Protein AF-0000000080389990 (afdb_homodimer)

Secondary structure (DSSP, 8-state):
-------TTGGGTEEEEE---SSHHHHHHHHHHHHHHHTTS-EE--HHHHHTT-HHHHHHHHT-SEEEEEESSTT-HHHHHHHHTT---SEEEEHHHHTTPPP-S--PPPHHHHHHHHHHHHHH-/-------TTGGGTEEEEE---SSHHHHHHHHHHHHHHHTTS-EE--HHHHHTT-HHHHHHHHT-SEEEEEESSTT-HHHHHHHHTT---SEEEEHHHHTTPPP-S--PPPHHHHHHHHHHHHHH-

Structure (mmCIF, N/CA/C/O backbone):
data_AF-0000000080389990-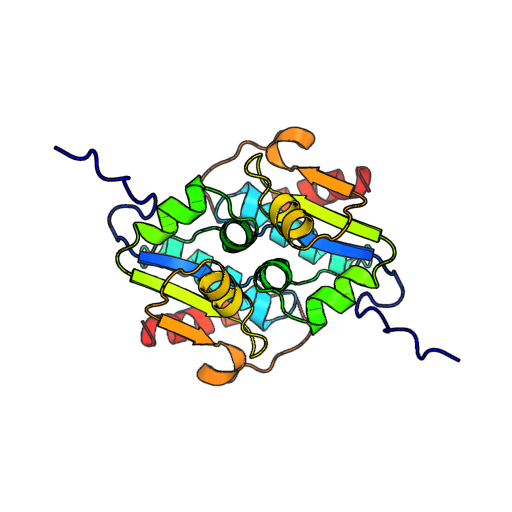model_v1
#
loop_
_entity.id
_entity.type
_entity.pdbx_description
1 polymer 'Zinc-binding protein'
#
loop_
_atom_site.group_PDB
_atom_site.id
_atom_site.type_symbol
_atom_site.label_atom_id
_atom_site.label_alt_id
_atom_site.label_comp_id
_atom_site.label_asym_id
_atom_site.label_entity_id
_atom_site.label_seq_id
_atom_site.pdbx_PDB_ins_code
_atom_site.Cartn_x
_atom_site.Cartn_y
_atom_site.Cartn_z
_atom_site.occupancy
_atom_site.B_iso_or_equiv
_atom_site.auth_seq_id
_atom_site.auth_comp_id
_atom_site.auth_asym_id
_atom_site.auth_atom_id
_atom_site.pdbx_PDB_model_num
ATOM 1 N N . MET A 1 1 ? 5.094 13.297 34.406 1 24.31 1 MET A N 1
ATOM 2 C CA . MET A 1 1 ? 5.266 13.961 33.125 1 24.31 1 MET A CA 1
ATOM 3 C C . MET A 1 1 ? 5.191 12.953 31.984 1 24.31 1 MET A C 1
ATOM 5 O O . MET A 1 1 ? 6.012 12.039 31.906 1 24.31 1 MET A O 1
ATOM 9 N N . SER A 1 2 ? 4.02 12.375 31.5 1 28.05 2 SER A N 1
ATOM 10 C CA . SER A 1 2 ? 3.68 11.203 30.688 1 28.05 2 SER A CA 1
ATOM 11 C C . SER A 1 2 ? 4.445 11.203 29.375 1 28.05 2 SER A C 1
ATOM 13 O O . SER A 1 2 ? 4.488 12.219 28.672 1 28.05 2 SER A O 1
ATOM 15 N N . GLU A 1 3 ? 5.617 10.648 29.203 1 32.81 3 GLU A N 1
ATOM 16 C CA . GLU A 1 3 ? 6.531 10.664 28.062 1 32.81 3 GLU A CA 1
ATOM 17 C C . GLU A 1 3 ? 5.781 10.469 26.75 1 32.81 3 GLU A C 1
ATOM 19 O O . GLU A 1 3 ? 5.09 9.461 26.562 1 32.81 3 GLU A O 1
ATOM 24 N N . GLY A 1 4 ? 5.23 11.445 26.109 1 34.84 4 GLY A N 1
ATOM 25 C CA . GLY A 1 4 ? 4.336 11.617 24.984 1 34.84 4 GLY A CA 1
ATOM 26 C C . GLY A 1 4 ? 4.742 10.805 23.766 1 34.84 4 GLY A C 1
ATOM 27 O O . GLY A 1 4 ? 5.934 10.656 23.484 1 34.84 4 GLY A O 1
ATOM 28 N N . VAL A 1 5 ? 4.098 9.781 23.438 1 40.75 5 VAL A N 1
ATOM 29 C CA . VAL A 1 5 ? 4.277 8.883 22.297 1 40.75 5 VAL A CA 1
ATOM 30 C C . VAL A 1 5 ? 4.652 9.695 21.062 1 40.75 5 VAL A C 1
ATOM 32 O O . VAL A 1 5 ? 3.887 10.555 20.609 1 40.75 5 VAL A O 1
ATOM 35 N N . LYS A 1 6 ? 5.961 10.125 20.844 1 45.25 6 LYS A N 1
ATOM 36 C CA . LYS A 1 6 ? 6.523 10.906 19.75 1 45.25 6 LYS A CA 1
ATOM 37 C C . LYS A 1 6 ? 6.098 10.344 18.391 1 45.25 6 LYS A C 1
ATOM 39 O O . LYS A 1 6 ? 6.27 9.148 18.141 1 45.25 6 LYS A O 1
ATOM 44 N N . CYS A 1 7 ? 4.961 10.852 17.766 1 49.5 7 CYS A N 1
ATOM 45 C CA . CYS A 1 7 ? 4.484 10.5 16.438 1 49.5 7 CYS A CA 1
ATOM 46 C C . CYS A 1 7 ? 5.621 10.539 15.422 1 49.5 7 CYS A C 1
ATOM 48 O O . CYS A 1 7 ? 6.523 11.367 15.523 1 49.5 7 CYS A O 1
ATOM 50 N N . SER A 1 8 ? 5.945 9.406 14.812 1 46.72 8 SER A N 1
ATOM 51 C CA . SER A 1 8 ? 6.957 9.359 13.766 1 46.72 8 SER A CA 1
ATOM 52 C C . SER A 1 8 ? 6.676 10.375 12.664 1 46.72 8 SER A C 1
ATOM 54 O O . SER A 1 8 ? 7.328 10.375 11.625 1 46.72 8 SER A O 1
ATOM 56 N N . CYS A 1 9 ? 5.5 11.172 12.789 1 51.91 9 CYS A N 1
ATOM 57 C CA . CYS A 1 9 ? 5.145 12.031 11.656 1 51.91 9 CYS A CA 1
ATOM 58 C C . CYS A 1 9 ? 6.023 13.273 11.617 1 51.91 9 CYS A C 1
ATOM 60 O O . CYS A 1 9 ? 5.895 14.102 10.719 1 51.91 9 CYS A O 1
ATOM 62 N N . GLY A 1 10 ? 7.102 13.219 12.242 1 52.06 10 GLY A N 1
ATOM 63 C CA . GLY A 1 10 ? 8 14.367 12.203 1 52.06 10 GLY A CA 1
ATOM 64 C C . GLY A 1 10 ? 7.336 15.656 12.648 1 52.06 10 GLY A C 1
ATOM 65 O O . GLY A 1 10 ? 6.285 15.633 13.289 1 52.06 10 GLY A O 1
ATOM 66 N N . SER A 1 11 ? 7.922 16.812 12.367 1 52 11 SER A N 1
ATOM 67 C CA . SER A 1 11 ? 7.551 18.141 12.844 1 52 11 SER A CA 1
ATOM 68 C C . SER A 1 11 ? 6.215 18.578 12.25 1 52 11 SER A C 1
ATOM 70 O O . SER A 1 11 ? 5.527 19.422 12.828 1 52 11 SER A O 1
ATOM 72 N N . ASP A 1 12 ? 5.793 18.047 11.039 1 60.59 12 ASP A N 1
ATOM 73 C CA . ASP A 1 12 ? 4.59 18.547 10.383 1 60.59 12 ASP A CA 1
ATOM 74 C C . ASP A 1 12 ? 3.334 17.906 10.969 1 60.59 12 ASP A C 1
ATOM 76 O O . ASP A 1 12 ? 2.238 18.453 10.859 1 60.59 12 ASP A O 1
ATOM 80 N N . HIS A 1 13 ? 3.467 16.922 11.688 1 84.75 13 HIS A N 1
ATOM 81 C CA . HIS A 1 13 ? 2.479 16.156 12.438 1 84.75 13 HIS A CA 1
ATOM 82 C C . HIS A 1 13 ? 1.329 15.719 11.539 1 84.75 13 HIS A C 1
ATOM 84 O O . HIS A 1 13 ? 0.166 15.766 11.945 1 84.75 13 HIS A O 1
ATOM 90 N N . VAL A 1 14 ? 1.565 15.703 10.141 1 96.12 14 VAL A N 1
ATOM 91 C CA . VAL A 1 14 ? 0.562 15.258 9.18 1 96.12 14 VAL A CA 1
ATOM 92 C C . VAL A 1 14 ? 0.957 13.898 8.617 1 96.12 14 VAL A C 1
ATOM 94 O O . VAL A 1 14 ? 2.064 13.727 8.109 1 96.12 14 VAL A O 1
ATOM 97 N N . GLY A 1 15 ? 0.125 12.898 8.82 1 97.44 15 GLY A N 1
ATOM 98 C CA . GLY A 1 15 ? 0.316 11.594 8.219 1 97.44 15 GLY A CA 1
ATOM 99 C C . GLY A 1 15 ? -0.426 11.43 6.902 1 97.44 15 GLY A C 1
ATOM 100 O O . GLY A 1 15 ? -1.562 11.883 6.762 1 97.44 15 GLY A O 1
ATOM 101 N N . ILE A 1 16 ? 0.237 10.898 5.852 1 98.56 16 ILE A N 1
ATOM 102 C CA . ILE A 1 16 ? -0.35 10.648 4.539 1 98.56 16 ILE A CA 1
ATOM 103 C C . ILE A 1 16 ? -0.401 9.141 4.281 1 98.56 16 ILE A C 1
ATOM 105 O O . ILE A 1 16 ? 0.622 8.453 4.359 1 98.56 16 ILE A O 1
ATOM 109 N N . PHE A 1 17 ? -1.562 8.617 3.963 1 98.88 17 PHE A N 1
ATOM 110 C CA . PHE A 1 17 ? -1.785 7.184 3.791 1 98.88 17 PHE A CA 1
ATOM 111 C C . PHE A 1 17 ? -2.434 6.895 2.441 1 98.88 17 PHE A C 1
ATOM 113 O O . PHE A 1 17 ? -3.648 7.031 2.289 1 98.88 17 PHE A O 1
ATOM 120 N N . PRO A 1 18 ? -1.676 6.438 1.417 1 98.94 18 PRO A N 1
ATOM 121 C CA . PRO A 1 18 ? -2.23 6.07 0.112 1 98.94 18 PRO A CA 1
ATOM 122 C C . PRO A 1 18 ? -2.701 4.621 0.058 1 98.94 18 PRO A C 1
ATOM 124 O O . PRO A 1 18 ? -2.225 3.783 0.831 1 98.94 18 PRO A O 1
ATOM 127 N N . CYS A 1 19 ? -3.617 4.332 -0.852 1 98.88 19 CYS A N 1
ATOM 128 C CA . CYS A 1 19 ? -4.02 2.939 -1.013 1 98.88 19 CYS A CA 1
ATOM 129 C C . CYS A 1 19 ? -2.98 2.158 -1.807 1 98.88 19 CYS A C 1
ATOM 131 O O . CYS A 1 19 ? -2.791 0.962 -1.582 1 98.88 19 CYS A O 1
ATOM 133 N N . ALA A 1 20 ? -2.303 2.811 -2.73 1 98.81 20 ALA A N 1
ATOM 134 C CA . ALA A 1 20 ? -1.284 2.184 -3.568 1 98.81 20 ALA A CA 1
ATOM 135 C C . ALA A 1 20 ? -1.819 0.913 -4.223 1 98.81 20 ALA A C 1
ATOM 137 O O . ALA A 1 20 ? -1.156 -0.127 -4.211 1 98.81 20 ALA A O 1
ATOM 138 N N . GLY A 1 21 ? -3.047 0.983 -4.781 1 98.31 21 GLY A N 1
ATOM 139 C CA . GLY A 1 21 ? -3.756 -0.181 -5.289 1 98.31 21 GLY A CA 1
ATOM 140 C C . GLY A 1 21 ? -3.316 -0.585 -6.684 1 98.31 21 GLY A C 1
ATOM 141 O O . GLY A 1 21 ? -2.344 -0.048 -7.215 1 98.31 21 GLY A O 1
ATOM 142 N N . ALA A 1 22 ? -4 -1.518 -7.309 1 97.75 22 ALA A N 1
ATOM 143 C CA . ALA A 1 22 ? -3.564 -2.242 -8.5 1 97.75 22 ALA A CA 1
ATOM 144 C C . ALA A 1 22 ? -4.242 -1.698 -9.75 1 97.75 22 ALA A C 1
ATOM 146 O O . ALA A 1 22 ? -4.703 -2.467 -10.602 1 97.75 22 ALA A O 1
ATOM 147 N N . SER A 1 23 ? -4.43 -0.463 -9.828 1 98 23 SER A N 1
ATOM 148 C CA . SER A 1 23 ? -4.938 0.281 -10.977 1 98 23 SER A CA 1
ATOM 149 C C . SER A 1 23 ? -4.141 1.559 -11.203 1 98 23 SER A C 1
ATOM 151 O O . SER A 1 23 ? -3.275 1.91 -10.398 1 98 23 SER A O 1
ATOM 153 N N . ASN A 1 24 ? -4.465 2.262 -12.391 1 98.31 24 ASN A N 1
ATOM 154 C CA . ASN A 1 24 ? -3.797 3.537 -12.633 1 98.31 24 ASN A CA 1
ATOM 155 C C . ASN A 1 24 ? -3.992 4.504 -11.469 1 98.31 24 ASN A C 1
ATOM 157 O O . ASN A 1 24 ? -3.033 5.121 -11 1 98.31 24 ASN A O 1
ATOM 161 N N . VAL A 1 25 ? -5.215 4.574 -10.938 1 98.69 25 VAL A N 1
ATOM 162 C CA . VAL A 1 25 ? -5.5 5.539 -9.883 1 98.69 25 VAL A CA 1
ATOM 163 C C . VAL A 1 25 ? -4.938 5.031 -8.555 1 98.69 25 VAL A C 1
ATOM 165 O O . VAL A 1 25 ? -4.566 5.824 -7.684 1 98.69 25 VAL A O 1
ATOM 168 N N . GLY A 1 26 ? -4.863 3.672 -8.352 1 98.75 26 GLY A N 1
ATOM 169 C CA . GLY A 1 26 ? -4.16 3.137 -7.199 1 98.75 26 GLY A CA 1
ATOM 170 C C . GLY A 1 26 ? -2.688 3.5 -7.176 1 98.75 26 GLY A C 1
ATOM 171 O O . GLY A 1 26 ? -2.176 3.963 -6.152 1 98.75 26 GLY A O 1
ATOM 172 N N . GLN A 1 27 ? -2.033 3.334 -8.305 1 98.81 27 GLN A N 1
ATOM 173 C CA . GLN A 1 27 ? -0.615 3.664 -8.398 1 98.81 27 GLN A CA 1
ATOM 174 C C . GLN A 1 27 ? -0.395 5.172 -8.32 1 98.81 27 GLN A C 1
ATOM 176 O O . GLN A 1 27 ? 0.607 5.633 -7.773 1 98.81 27 GLN A O 1
ATOM 181 N N . LEU A 1 28 ? -1.327 5.969 -8.883 1 98.75 28 LEU A N 1
ATOM 182 C CA . LEU A 1 28 ? -1.256 7.418 -8.758 1 98.75 28 LEU A CA 1
ATOM 183 C C . LEU A 1 28 ? -1.324 7.844 -7.297 1 98.75 28 LEU A C 1
ATOM 185 O O . LEU A 1 28 ? -0.639 8.781 -6.883 1 98.75 28 LEU A O 1
ATOM 189 N N . SER A 1 29 ? -2.154 7.176 -6.488 1 98.88 29 SER A N 1
ATOM 190 C CA . SER A 1 29 ? -2.242 7.512 -5.074 1 98.88 29 SER A CA 1
ATOM 191 C C . SER A 1 29 ? -0.89 7.363 -4.383 1 98.88 29 SER A C 1
ATOM 193 O O . SER A 1 29 ? -0.503 8.211 -3.572 1 98.88 29 SER A O 1
ATOM 195 N N . ASN A 1 30 ? -0.184 6.293 -4.695 1 98.88 30 ASN A N 1
ATOM 196 C CA . ASN A 1 30 ? 1.15 6.078 -4.145 1 98.88 30 ASN A CA 1
ATOM 197 C C . ASN A 1 30 ? 2.121 7.176 -4.582 1 98.88 30 ASN A C 1
ATOM 199 O O . ASN A 1 30 ? 2.828 7.75 -3.752 1 98.88 30 ASN A O 1
ATOM 203 N N . ALA A 1 31 ? 2.154 7.453 -5.887 1 98.75 31 ALA A N 1
ATOM 204 C CA . ALA A 1 31 ? 3.088 8.43 -6.441 1 98.75 31 ALA A CA 1
ATOM 205 C C . ALA A 1 31 ? 2.848 9.812 -5.848 1 98.75 31 ALA A C 1
ATOM 207 O O . ALA A 1 31 ? 3.799 10.523 -5.508 1 98.75 31 ALA A O 1
ATOM 208 N N . VAL A 1 32 ? 1.596 10.188 -5.73 1 98.69 32 VAL A N 1
ATOM 209 C CA . VAL A 1 32 ? 1.246 11.5 -5.195 1 98.69 32 VAL A CA 1
ATOM 210 C C . VAL A 1 32 ? 1.636 11.57 -3.721 1 98.69 32 VAL A C 1
ATOM 212 O O . VAL A 1 32 ? 2.143 12.602 -3.26 1 98.69 32 VAL A O 1
ATOM 215 N N . ALA A 1 33 ? 1.394 10.5 -2.928 1 98.62 33 ALA A N 1
ATOM 216 C CA . ALA A 1 33 ? 1.788 10.469 -1.521 1 98.62 33 ALA A CA 1
ATOM 217 C C . ALA A 1 33 ? 3.297 10.641 -1.372 1 98.62 33 ALA A C 1
ATOM 219 O O . ALA A 1 33 ? 3.762 11.367 -0.49 1 98.62 33 ALA A O 1
ATOM 220 N N . VAL A 1 34 ? 4.074 9.969 -2.211 1 98.5 34 VAL A N 1
ATOM 221 C CA . VAL A 1 34 ? 5.527 10.094 -2.209 1 98.5 34 VAL A CA 1
ATOM 222 C C . VAL A 1 34 ? 5.926 11.547 -2.443 1 98.5 34 VAL A C 1
ATOM 224 O O . VAL A 1 34 ? 6.766 12.094 -1.726 1 98.5 34 VAL A O 1
ATOM 227 N N . GLU A 1 35 ? 5.312 12.164 -3.459 1 98.19 35 GLU A N 1
ATOM 228 C CA . GLU A 1 35 ? 5.664 13.539 -3.793 1 98.19 35 GLU A CA 1
ATOM 229 C C . GLU A 1 35 ? 5.266 14.5 -2.674 1 98.19 35 GLU A C 1
ATOM 231 O O . GLU A 1 35 ? 6.004 15.438 -2.355 1 98.19 35 GLU A O 1
ATOM 236 N N . LEU A 1 36 ? 4.074 14.305 -2.102 1 97.69 36 LEU A N 1
ATOM 237 C CA . LEU A 1 36 ? 3.654 15.141 -0.979 1 97.69 36 LEU A CA 1
ATOM 238 C C . LEU A 1 36 ? 4.633 15.016 0.183 1 97.69 36 LEU A C 1
ATOM 240 O O . LEU A 1 36 ? 4.957 16.016 0.835 1 97.69 36 LEU A O 1
ATOM 244 N N . HIS A 1 37 ? 5.082 13.797 0.418 1 97.25 37 HIS A N 1
ATOM 245 C CA . HIS A 1 37 ? 6.09 13.555 1.442 1 97.25 37 HIS A CA 1
ATOM 246 C C . HIS A 1 37 ? 7.371 14.328 1.149 1 97.25 37 HIS A C 1
ATOM 248 O O . HIS A 1 37 ? 7.902 15.008 2.029 1 97.25 37 HIS A O 1
ATOM 254 N N . LYS A 1 38 ? 7.84 14.25 -0.034 1 96.31 38 LYS A N 1
ATOM 255 C CA . LYS A 1 38 ? 9.094 14.891 -0.437 1 96.31 38 LYS A CA 1
ATOM 256 C C . LYS A 1 38 ? 8.984 16.406 -0.333 1 96.31 38 LYS A C 1
ATOM 258 O O . LYS A 1 38 ? 9.977 17.078 -0.042 1 96.31 38 LYS A O 1
ATOM 263 N N . GLN A 1 39 ? 7.805 16.938 -0.538 1 95.06 39 GLN A N 1
ATOM 264 C CA . GLN A 1 39 ? 7.586 18.375 -0.51 1 95.06 39 GLN A CA 1
ATOM 265 C C . GLN A 1 39 ? 7.387 18.875 0.919 1 95.06 39 GLN A C 1
ATOM 267 O O . GLN A 1 39 ? 7.289 20.078 1.153 1 95.06 39 GLN A O 1
ATOM 272 N N . GLY A 1 40 ? 7.285 17.938 1.855 1 94.19 40 GLY A N 1
ATOM 273 C CA . GLY A 1 40 ? 7.148 18.328 3.252 1 94.19 40 GLY A CA 1
ATOM 274 C C . GLY A 1 40 ? 5.715 18.609 3.652 1 94.19 40 GLY A C 1
ATOM 275 O O . GLY A 1 40 ? 5.469 19.188 4.715 1 94.19 40 GLY A O 1
ATOM 276 N N . THR A 1 41 ? 4.785 18.281 2.793 1 94.81 41 THR A N 1
ATOM 277 C CA . THR A 1 41 ? 3.375 18.484 3.098 1 94.81 41 THR A CA 1
ATOM 278 C C . THR A 1 41 ? 2.934 17.609 4.258 1 94.81 41 THR A C 1
ATOM 280 O O . THR A 1 41 ? 2.066 17.984 5.047 1 94.81 41 THR A O 1
ATOM 283 N N . GLY A 1 42 ? 3.461 16.547 4.418 1 95.81 42 GLY A N 1
ATOM 284 C CA . GLY A 1 42 ? 3.23 15.523 5.43 1 95.81 42 GLY A CA 1
ATOM 285 C C . GLY A 1 42 ? 4.172 14.344 5.309 1 95.81 42 GLY A C 1
ATOM 286 O O . GLY A 1 42 ? 5.02 14.305 4.414 1 95.81 42 GLY A O 1
ATOM 287 N N . THR A 1 43 ? 4.023 13.492 6.254 1 96.25 43 THR A N 1
ATOM 288 C CA . THR A 1 43 ? 4.844 12.289 6.246 1 96.25 43 THR A CA 1
ATOM 289 C C . THR A 1 43 ? 4.051 11.094 5.727 1 96.25 43 THR A C 1
ATOM 291 O O . THR A 1 43 ? 3.014 10.734 6.289 1 96.25 43 THR A O 1
ATOM 294 N N . MET A 1 44 ? 4.562 10.539 4.625 1 97.5 44 MET A N 1
ATOM 295 C CA . MET A 1 44 ? 3.943 9.305 4.148 1 97.5 44 MET A CA 1
ATOM 296 C C . MET A 1 44 ? 4.188 8.164 5.125 1 97.5 44 MET A C 1
ATOM 298 O O . MET A 1 44 ? 5.281 8.031 5.676 1 97.5 44 MET A O 1
ATOM 302 N N . MET A 1 45 ? 3.176 7.34 5.34 1 97.25 45 MET A N 1
ATOM 303 C CA . MET A 1 45 ? 3.271 6.172 6.211 1 97.25 45 MET A CA 1
ATOM 304 C C . MET A 1 45 ? 2.67 4.941 5.535 1 97.25 45 MET A C 1
ATOM 306 O O . MET A 1 45 ? 1.913 5.066 4.57 1 97.25 45 MET A O 1
ATOM 310 N N . CYS A 1 46 ? 3.092 3.803 5.988 1 98.19 46 CYS A N 1
ATOM 311 C CA . CYS A 1 46 ? 2.668 2.543 5.383 1 98.19 46 CYS A CA 1
ATOM 312 C C . CYS A 1 46 ? 1.229 2.215 5.762 1 98.19 46 CYS A C 1
ATOM 314 O O . CYS A 1 46 ? 0.96 1.769 6.879 1 98.19 46 CYS A O 1
ATOM 316 N N . THR A 1 47 ? 0.303 2.338 4.797 1 98.88 47 THR A N 1
ATOM 317 C CA . THR A 1 47 ? -1.104 2.035 5.039 1 98.88 47 THR A CA 1
ATOM 318 C C . THR A 1 47 ? -1.295 0.551 5.336 1 98.88 47 THR A C 1
ATOM 320 O O . THR A 1 47 ? -2.152 0.18 6.141 1 98.88 47 THR A O 1
ATOM 323 N N . VAL A 1 48 ? -0.546 -0.267 4.617 1 98.94 48 VAL A N 1
ATOM 324 C CA . VAL A 1 48 ? -0.642 -1.713 4.789 1 98.94 48 VAL A CA 1
ATOM 325 C C . VAL A 1 48 ? -0.314 -2.088 6.23 1 98.94 48 VAL A C 1
ATOM 327 O O . VAL A 1 48 ? -0.921 -3 6.797 1 98.94 48 VAL A O 1
ATOM 330 N N . GLY A 1 49 ? 0.639 -1.353 6.844 1 98.81 49 GLY A N 1
ATOM 331 C CA . GLY A 1 49 ? 0.979 -1.613 8.234 1 98.81 49 GLY A CA 1
ATOM 332 C C . GLY A 1 49 ? -0.173 -1.359 9.188 1 98.81 49 GLY A C 1
ATOM 333 O O . GLY A 1 49 ? -0.277 -2.008 10.234 1 98.81 49 GLY A O 1
ATOM 334 N N . ILE A 1 50 ? -1.014 -0.406 8.867 1 98.81 50 ILE A N 1
ATOM 335 C CA . ILE A 1 50 ? -2.213 -0.151 9.656 1 98.81 50 ILE A CA 1
ATOM 336 C C . ILE A 1 50 ? -3.139 -1.363 9.594 1 98.81 50 ILE A C 1
ATOM 338 O O . ILE A 1 50 ? -3.635 -1.827 10.625 1 98.81 50 ILE A O 1
ATOM 342 N N . GLY A 1 51 ? -3.365 -1.912 8.383 1 98.75 51 GLY A N 1
ATOM 343 C CA . GLY A 1 51 ? -4.199 -3.092 8.203 1 98.75 51 GLY A CA 1
ATOM 344 C C . GLY A 1 51 ? -3.666 -4.309 8.938 1 98.75 51 GLY A C 1
ATOM 345 O O . GLY A 1 51 ? -4.441 -5.137 9.422 1 98.75 51 GLY A O 1
ATOM 346 N N . GLY A 1 52 ? -2.371 -4.398 8.938 1 98.75 52 GLY A N 1
ATOM 347 C CA . GLY A 1 52 ? -1.721 -5.504 9.625 1 98.75 52 GLY A CA 1
ATOM 348 C C . GLY A 1 52 ? -1.616 -5.297 11.125 1 98.75 52 GLY A C 1
ATOM 349 O O . GLY A 1 52 ? -1.062 -6.137 11.836 1 98.75 52 GLY A O 1
ATOM 350 N N . LY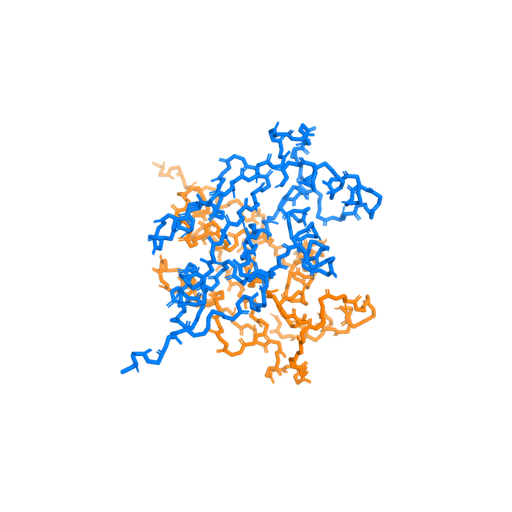S A 1 53 ? -2.09 -4.176 11.594 1 98.5 53 LYS A N 1
ATOM 351 C CA . LYS A 1 53 ? -2.125 -3.812 13.008 1 98.5 53 LYS A CA 1
ATOM 352 C C . LYS A 1 53 ? -0.723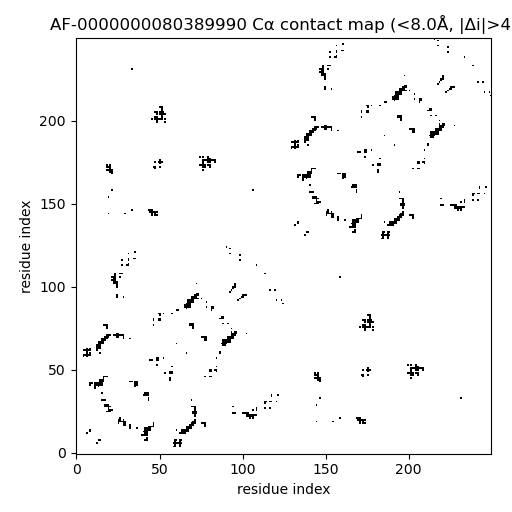 -3.795 13.609 1 98.5 53 LYS A C 1
ATOM 354 O O . LYS A 1 53 ? -0.515 -4.266 14.734 1 98.5 53 LYS A O 1
ATOM 359 N N . LYS A 1 54 ? 0.208 -3.309 12.844 1 98.44 54 LYS A N 1
ATOM 360 C CA . LYS A 1 54 ? 1.553 -3.115 13.375 1 98.44 54 LYS A CA 1
ATOM 361 C C . LYS A 1 54 ? 1.574 -2.014 14.43 1 98.44 54 LYS A C 1
ATOM 363 O O . LYS A 1 54 ? 1.345 -0.844 14.117 1 98.44 54 LYS A O 1
ATOM 368 N N . THR A 1 55 ? 1.946 -2.379 15.633 1 97.06 55 THR A N 1
ATOM 369 C CA . THR A 1 55 ? 1.778 -1.519 16.797 1 97.06 55 THR A CA 1
ATOM 370 C C . THR A 1 55 ? 2.523 -0.2 16.609 1 97.06 55 THR A C 1
ATOM 372 O O . THR A 1 55 ? 2.004 0.866 16.938 1 97.06 55 THR A O 1
ATOM 375 N N . GLY A 1 56 ? 3.764 -0.26 16.156 1 96.12 56 GLY A N 1
ATOM 376 C CA . GLY A 1 56 ? 4.523 0.958 15.938 1 96.12 56 GLY A CA 1
ATOM 377 C C . GLY A 1 56 ? 3.861 1.901 14.953 1 96.12 56 GLY A C 1
ATOM 378 O O . GLY A 1 56 ? 3.865 3.117 15.148 1 96.12 56 GLY A O 1
ATOM 379 N N . LEU A 1 57 ? 3.268 1.366 13.914 1 96.62 57 LEU A N 1
ATOM 380 C CA . LEU A 1 57 ? 2.609 2.18 12.891 1 96.62 57 LEU A CA 1
ATOM 381 C C . LEU A 1 57 ? 1.273 2.711 13.406 1 96.62 57 LEU A C 1
ATOM 383 O O . LEU A 1 57 ? 0.895 3.844 13.102 1 96.62 57 LEU A O 1
ATOM 387 N N . LEU A 1 58 ? 0.517 1.882 14.148 1 97.56 58 LEU A N 1
ATOM 388 C CA . LEU A 1 58 ? -0.725 2.346 14.75 1 97.56 58 LEU A CA 1
ATOM 389 C C . LEU A 1 58 ? -0.467 3.527 15.68 1 97.56 58 LEU A C 1
ATOM 391 O O . LEU A 1 58 ? -1.165 4.543 15.609 1 97.56 58 LEU A O 1
ATOM 395 N N . LYS A 1 59 ? 0.542 3.406 16.469 1 95.81 59 LYS A N 1
ATOM 396 C CA . LYS A 1 59 ? 0.89 4.48 17.391 1 95.81 59 LYS A CA 1
ATOM 397 C C . LYS A 1 59 ? 1.313 5.738 16.641 1 95.81 59 LYS A C 1
ATOM 399 O O . LYS A 1 59 ? 0.963 6.852 17.031 1 95.81 59 LYS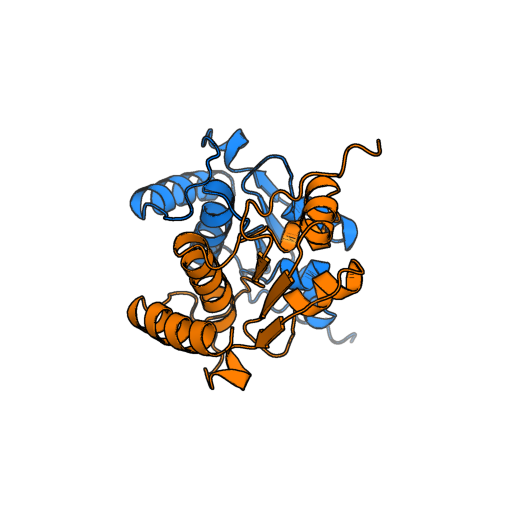 A O 1
ATOM 404 N N . SER A 1 60 ? 2.105 5.535 15.641 1 95 60 SER A N 1
ATOM 405 C CA . SER A 1 60 ? 2.541 6.672 14.828 1 95 60 SER A CA 1
ATOM 406 C C . SER A 1 60 ? 1.352 7.398 14.211 1 95 60 SER A C 1
ATOM 408 O O . SER A 1 60 ? 1.305 8.633 14.203 1 95 60 SER A O 1
ATOM 410 N N . ALA A 1 61 ? 0.422 6.656 13.664 1 96.06 61 ALA A N 1
ATOM 411 C CA . ALA A 1 61 ? -0.774 7.246 13.07 1 96.06 61 ALA A CA 1
ATOM 412 C C . ALA A 1 61 ? -1.596 7.996 14.117 1 96.06 61 ALA A C 1
ATOM 414 O O . ALA A 1 61 ? -2.1 9.094 13.852 1 96.06 61 ALA A O 1
ATOM 415 N N . GLU A 1 62 ? -1.742 7.434 15.273 1 94.12 62 GLU A N 1
ATOM 416 C CA . GLU A 1 62 ? -2.494 8.062 16.359 1 94.12 62 GLU A CA 1
ATOM 417 C C . GLU A 1 62 ? -1.833 9.359 16.812 1 94.12 62 GLU A C 1
ATOM 419 O O . GLU A 1 62 ? -2.504 10.258 17.312 1 94.12 62 GLU A O 1
ATOM 424 N N . GLY A 1 63 ? -0.556 9.391 16.656 1 93.12 63 GLY A N 1
ATOM 425 C CA . GLY A 1 63 ? 0.202 10.555 17.078 1 93.12 63 GLY A CA 1
ATOM 426 C C . GLY A 1 63 ? 0.156 11.695 16.062 1 93.12 63 GLY A C 1
ATOM 427 O O . GLY A 1 63 ? 0.585 12.812 16.359 1 93.12 63 GLY A O 1
ATOM 428 N N . CYS A 1 64 ? -0.356 11.453 14.922 1 94.31 64 CYS A N 1
ATOM 429 C CA . CYS A 1 64 ? -0.477 12.508 13.922 1 94.31 64 CYS A CA 1
ATOM 430 C C . CYS A 1 64 ? -1.546 13.516 14.312 1 94.31 64 CYS A C 1
ATOM 432 O O . CYS A 1 64 ? -2.58 13.148 14.867 1 94.31 64 CYS A O 1
ATOM 434 N N . GLU A 1 65 ? -1.226 14.758 14.078 1 94.5 65 GLU A N 1
ATOM 435 C CA . GLU A 1 65 ? -2.217 15.797 14.312 1 94.5 65 GLU A CA 1
ATOM 436 C C . GLU A 1 65 ? -3.285 15.805 13.227 1 94.5 65 GLU A C 1
ATOM 438 O O . GLU A 1 65 ? -4.434 16.172 13.477 1 94.5 65 GLU A O 1
ATOM 443 N N . ARG A 1 66 ? -2.844 15.508 12.062 1 96.06 66 ARG A N 1
ATOM 444 C CA . ARG A 1 66 ? -3.727 15.453 10.906 1 96.06 66 ARG A CA 1
ATOM 445 C C . ARG A 1 66 ? -3.428 14.219 10.055 1 96.06 66 ARG A C 1
ATOM 447 O O . ARG A 1 66 ? -2.266 13.867 9.844 1 96.06 66 ARG A O 1
ATOM 454 N N . ILE A 1 67 ? -4.5 13.586 9.594 1 98 67 ILE A N 1
ATOM 455 C CA . ILE A 1 67 ? -4.352 12.391 8.781 1 98 67 ILE A CA 1
ATOM 456 C C . ILE A 1 67 ? -5.012 12.609 7.418 1 98 67 ILE A C 1
ATOM 458 O O . ILE A 1 67 ? -6.207 12.906 7.344 1 98 67 ILE A O 1
ATOM 462 N N . ILE A 1 68 ? -4.227 12.508 6.359 1 98.5 68 ILE A N 1
ATOM 463 C CA . ILE A 1 68 ? -4.688 12.578 4.977 1 98.5 68 ILE A CA 1
ATOM 464 C C . ILE A 1 68 ? -4.676 11.18 4.359 1 98.5 68 ILE A C 1
ATOM 466 O O . ILE A 1 68 ? -3.645 10.5 4.355 1 98.5 68 ILE A O 1
ATOM 470 N N . VAL A 1 69 ? -5.824 10.758 3.918 1 98.88 69 VAL A N 1
ATOM 471 C CA . VAL A 1 69 ? -5.973 9.461 3.258 1 98.88 69 VAL A CA 1
ATOM 472 C C . VAL A 1 69 ? -6.242 9.672 1.769 1 98.88 69 VAL A C 1
ATOM 474 O O . VAL A 1 69 ? -7.094 10.477 1.392 1 98.88 69 VAL A O 1
ATOM 477 N N . ILE A 1 70 ? -5.434 8.977 0.894 1 98.88 70 ILE A N 1
ATOM 478 C CA . ILE A 1 70 ? -5.586 9.109 -0.551 1 98.88 70 ILE A CA 1
ATOM 479 C C . ILE A 1 70 ? -5.992 7.77 -1.153 1 98.88 70 ILE A C 1
ATOM 481 O O . ILE A 1 70 ? -5.211 6.812 -1.139 1 98.88 70 ILE A O 1
ATOM 485 N N . ASP A 1 71 ? -7.176 7.676 -1.647 1 98.94 71 ASP A N 1
ATOM 486 C CA . ASP A 1 71 ? -7.676 6.496 -2.344 1 98.94 71 ASP A CA 1
ATOM 487 C C . ASP A 1 71 ? -7.773 6.742 -3.848 1 98.94 71 ASP A C 1
ATOM 489 O O . ASP A 1 71 ? -8.117 7.848 -4.277 1 98.94 71 ASP A O 1
ATOM 493 N N . GLY A 1 72 ? -7.457 5.723 -4.621 1 98.75 72 GLY A N 1
ATOM 494 C CA . GLY A 1 72 ? -7.535 5.855 -6.066 1 98.75 72 GLY A CA 1
ATOM 495 C C . GLY A 1 72 ? -8.961 5.789 -6.594 1 98.75 72 GLY A C 1
ATOM 496 O O . GLY A 1 72 ? -9.305 6.484 -7.551 1 98.75 72 GLY A O 1
ATOM 497 N N . CYS A 1 73 ? -9.734 4.984 -6.039 1 98.56 73 CYS A N 1
ATOM 498 C CA . CYS A 1 73 ? -11.055 4.688 -6.598 1 98.56 73 CYS A CA 1
ATOM 499 C C . CYS A 1 73 ? -12.07 4.434 -5.492 1 98.56 73 CYS A C 1
ATOM 501 O O . CYS A 1 73 ? -11.719 4.406 -4.309 1 98.56 73 CYS A O 1
ATOM 503 N N . PRO A 1 74 ? -13.375 4.203 -5.82 1 98.19 74 PRO A N 1
ATOM 504 C CA . PRO A 1 74 ? -14.445 4.195 -4.824 1 98.19 74 PRO A CA 1
ATOM 505 C C . PRO A 1 74 ? -14.469 2.914 -3.992 1 98.19 74 PRO A C 1
ATOM 507 O O . PRO A 1 74 ? -15.305 2.77 -3.096 1 98.19 74 PRO A O 1
ATOM 510 N N . VAL A 1 75 ? -13.562 1.981 -4.246 1 98.25 75 VAL A N 1
ATOM 511 C CA . VAL A 1 75 ? -13.445 0.856 -3.324 1 98.25 75 VAL A CA 1
ATOM 512 C C . VAL A 1 75 ? -12.977 1.354 -1.96 1 98.25 75 VAL A C 1
ATOM 514 O O . VAL A 1 75 ? -13.289 0.748 -0.931 1 98.25 75 VAL A O 1
ATOM 517 N N . ASN A 1 76 ? -12.297 2.545 -1.89 1 98.56 76 ASN A N 1
ATOM 518 C CA . ASN A 1 76 ? -11.906 3.25 -0.672 1 98.56 76 ASN A CA 1
ATOM 519 C C . ASN A 1 76 ? -11.133 2.342 0.28 1 98.56 76 ASN A C 1
ATOM 521 O O . ASN A 1 76 ? -11.453 2.264 1.467 1 98.56 76 ASN A O 1
ATOM 525 N N . CYS A 1 77 ? -10.148 1.757 -0.271 1 98.88 77 CYS A N 1
ATOM 526 C CA . CYS A 1 77 ? -9.414 0.747 0.485 1 98.88 77 CYS A CA 1
ATOM 527 C C . CYS A 1 77 ? -8.672 1.376 1.658 1 98.88 77 CYS A C 1
ATOM 529 O O . CYS A 1 77 ? -8.672 0.827 2.762 1 98.88 77 CYS A O 1
ATOM 531 N N . ALA A 1 78 ? -7.977 2.502 1.444 1 98.94 78 ALA A N 1
ATOM 532 C CA . ALA A 1 78 ? -7.207 3.137 2.51 1 98.94 78 ALA A CA 1
ATOM 533 C C . ALA A 1 78 ? -8.125 3.693 3.596 1 98.94 78 ALA A C 1
ATOM 535 O O . ALA A 1 78 ? -7.875 3.502 4.789 1 98.94 78 ALA A O 1
ATOM 536 N N . LYS A 1 79 ? -9.18 4.355 3.158 1 98.88 79 LYS A N 1
ATOM 537 C CA . LYS A 1 79 ? -10.164 4.836 4.125 1 98.88 79 LYS A CA 1
ATOM 538 C C . LYS A 1 79 ? -10.703 3.691 4.98 1 98.88 79 LYS A C 1
ATOM 540 O O . LYS A 1 79 ? -10.742 3.795 6.207 1 98.88 79 LYS A O 1
ATOM 545 N N . ALA A 1 80 ? -11.109 2.617 4.316 1 98.88 80 ALA A N 1
ATOM 546 C CA . ALA A 1 80 ? -11.664 1.469 5.027 1 98.88 80 ALA A CA 1
ATOM 547 C C . ALA A 1 80 ? -10.648 0.902 6.02 1 98.88 80 ALA A C 1
ATOM 549 O O . ALA A 1 80 ? -11.016 0.515 7.133 1 98.88 80 ALA A O 1
ATOM 550 N N . THR A 1 81 ? -9.406 0.822 5.621 1 98.94 81 THR A N 1
ATOM 551 C CA . THR A 1 81 ? -8.359 0.292 6.484 1 98.94 81 THR A CA 1
ATOM 552 C C . THR A 1 81 ? -8.188 1.163 7.727 1 98.94 81 THR A C 1
ATOM 554 O O . THR A 1 81 ? -8.078 0.649 8.844 1 98.94 81 THR A O 1
ATOM 557 N N . MET A 1 82 ? -8.188 2.488 7.543 1 98.81 82 MET A N 1
ATOM 558 C CA . MET A 1 82 ? -8.062 3.406 8.672 1 98.81 82 MET A CA 1
ATOM 559 C C . MET A 1 82 ? -9.258 3.27 9.617 1 98.81 82 MET A C 1
ATOM 561 O O . MET A 1 82 ? -9.094 3.229 10.836 1 98.81 82 MET A O 1
ATOM 565 N N . GLU A 1 83 ? -10.43 3.131 9.047 1 98.62 83 GLU A N 1
ATOM 566 C CA . GLU A 1 83 ? -11.648 3.006 9.836 1 98.62 83 GLU A CA 1
ATOM 567 C C . GLU A 1 83 ? -11.664 1.696 10.625 1 98.62 83 GLU A C 1
ATOM 569 O O . GLU A 1 83 ? -12.047 1.674 11.789 1 98.62 83 GLU A O 1
ATOM 574 N N . GLU A 1 84 ? -11.25 0.659 9.945 1 98.31 84 GLU A N 1
ATOM 575 C CA . GLU A 1 84 ? -11.164 -0.63 10.625 1 98.31 84 GLU A CA 1
ATOM 576 C C . GLU A 1 84 ? -10.227 -0.552 11.836 1 98.31 84 GLU A C 1
ATOM 578 O O . GLU A 1 84 ? -10.445 -1.238 12.836 1 98.31 84 GLU A O 1
ATOM 583 N N . ALA A 1 85 ? -9.211 0.245 11.758 1 98.06 85 ALA A N 1
ATOM 584 C CA . ALA A 1 85 ? -8.211 0.367 12.82 1 98.06 85 ALA A CA 1
ATOM 585 C C . ALA A 1 85 ? -8.656 1.38 13.867 1 98.06 85 ALA A C 1
ATOM 587 O O . ALA A 1 85 ? -7.98 1.561 14.891 1 98.06 85 ALA A O 1
ATOM 588 N N . GLY A 1 86 ? -9.758 2.061 13.586 1 97.88 86 GLY A N 1
ATOM 589 C CA . GLY A 1 86 ? -10.25 3.055 14.523 1 97.88 86 GLY A CA 1
ATOM 590 C C . GLY A 1 86 ? -9.508 4.375 14.453 1 97.88 86 GLY A C 1
ATOM 591 O O . GLY A 1 86 ? -9.508 5.152 15.406 1 97.88 86 GLY A O 1
ATOM 592 N N . ILE A 1 87 ? -8.82 4.645 13.414 1 98 87 ILE A N 1
ATOM 593 C CA . ILE A 1 87 ? -8.047 5.871 13.25 1 98 87 ILE A CA 1
ATOM 594 C C . ILE A 1 87 ? -8.898 6.918 12.531 1 98 87 ILE A C 1
ATOM 596 O O . ILE A 1 87 ? -9.445 6.66 11.461 1 98 87 ILE A O 1
ATOM 600 N N . GLU A 1 88 ? -9.016 8.062 13.117 1 97.12 88 GLU A N 1
ATOM 601 C CA . GLU A 1 88 ? -9.812 9.141 12.539 1 97.12 88 GLU A CA 1
ATOM 602 C C . GLU A 1 88 ? -9.109 9.758 11.336 1 97.12 88 GLU A C 1
ATOM 604 O O . GLU A 1 88 ? -7.906 10 11.367 1 97.12 88 GLU A O 1
ATOM 609 N N . ILE A 1 89 ? -9.875 10.031 10.32 1 98.31 89 ILE A N 1
ATOM 610 C CA . ILE A 1 89 ? -9.375 10.617 9.078 1 98.31 89 ILE A CA 1
ATOM 611 C C . ILE A 1 89 ? -9.766 12.094 9.016 1 98.31 89 ILE A C 1
ATOM 613 O O . ILE A 1 89 ? -10.945 12.43 9.102 1 98.31 89 ILE A O 1
ATOM 617 N N . ASP A 1 90 ? -8.805 12.945 8.828 1 97.81 90 ASP A N 1
ATOM 618 C CA . ASP A 1 90 ? -9.086 14.367 8.727 1 97.81 90 ASP A CA 1
ATOM 619 C C . ASP A 1 90 ? -9.438 14.766 7.297 1 97.81 90 ASP A C 1
ATOM 621 O O . ASP A 1 90 ? -10.297 15.625 7.078 1 97.81 90 ASP A O 1
ATOM 625 N N . ARG A 1 91 ? -8.766 14.203 6.32 1 98.19 91 ARG A N 1
ATOM 626 C CA . ARG A 1 91 ? -9.008 14.492 4.91 1 98.19 91 ARG A CA 1
ATOM 627 C C . ARG A 1 91 ? -8.93 13.219 4.07 1 98.19 91 ARG A C 1
ATOM 629 O O . ARG A 1 91 ? -7.965 12.469 4.164 1 98.19 91 ARG A O 1
ATOM 636 N N . HIS A 1 92 ? -9.984 12.945 3.445 1 98.69 92 HIS A N 1
ATOM 637 C CA . HIS A 1 92 ? -10.031 11.844 2.488 1 98.69 92 HIS A CA 1
ATOM 638 C C . HIS A 1 92 ? -10.078 12.359 1.055 1 98.69 92 HIS A C 1
ATOM 640 O O . HIS A 1 92 ? -10.961 13.141 0.699 1 98.69 92 HIS A O 1
ATOM 646 N N . ILE A 1 93 ? -9.094 12.047 0.248 1 98.56 93 ILE A N 1
ATOM 647 C CA . ILE A 1 93 ? -9.039 12.414 -1.161 1 98.56 93 ILE A CA 1
ATOM 648 C C . ILE A 1 93 ? -9.273 11.188 -2.031 1 98.56 93 ILE A C 1
ATOM 650 O O . ILE A 1 93 ? -8.562 10.188 -1.907 1 98.56 93 ILE A O 1
ATOM 654 N N . LEU A 1 94 ? -10.273 11.195 -2.83 1 98.62 94 LEU A N 1
ATOM 655 C CA . LEU A 1 94 ? -10.602 10.156 -3.795 1 98.62 94 LEU A CA 1
ATOM 656 C C . LEU A 1 94 ? -10.273 10.609 -5.215 1 98.62 94 LEU A C 1
ATOM 658 O O . LEU A 1 94 ? -10.992 11.422 -5.793 1 98.62 94 LEU A O 1
ATOM 662 N N . LEU A 1 95 ? -9.234 10 -5.871 1 98.56 95 LEU A N 1
ATOM 663 C CA . LEU A 1 95 ? -8.664 10.531 -7.102 1 98.56 95 LEU A CA 1
ATOM 664 C C . LEU A 1 95 ? -9.641 10.398 -8.266 1 98.56 95 LEU A C 1
ATOM 666 O O . LEU A 1 95 ? -9.852 11.352 -9.016 1 98.56 95 LEU A O 1
ATOM 670 N N . SER A 1 96 ? -10.188 9.219 -8.445 1 97.81 96 SER A N 1
ATOM 671 C CA . SER A 1 96 ? -11.039 8.969 -9.602 1 97.81 96 SER A CA 1
ATOM 672 C C . SER A 1 96 ? -12.242 9.898 -9.617 1 97.81 96 SER A C 1
ATOM 674 O O . SER A 1 96 ? -12.648 10.383 -10.672 1 97.81 96 SER A O 1
ATOM 676 N N . GLU A 1 97 ? -12.805 10.188 -8.461 1 94.75 97 GLU A N 1
ATOM 677 C CA . GLU A 1 97 ? -14.039 10.969 -8.391 1 94.75 97 GLU A CA 1
ATOM 678 C C . GLU A 1 97 ? -13.75 12.453 -8.242 1 94.75 97 GLU A C 1
ATOM 680 O O . GLU A 1 97 ? -14.32 13.281 -8.969 1 94.75 97 GLU A O 1
ATOM 685 N N . GLN A 1 98 ? -12.883 12.797 -7.434 1 92.81 98 GLN A N 1
ATOM 686 C CA . GLN A 1 98 ? -12.656 14.211 -7.121 1 92.81 98 GLN A CA 1
ATOM 687 C C . GLN A 1 98 ? -11.789 14.875 -8.188 1 92.81 98 GLN A C 1
ATOM 689 O O . GLN A 1 98 ? -11.82 16.094 -8.336 1 92.81 98 GLN A O 1
ATOM 694 N N . LEU A 1 99 ? -11.008 14.109 -8.875 1 94.94 99 LEU A N 1
ATOM 695 C CA . LEU A 1 99 ? -10.141 14.695 -9.898 1 94.94 99 LEU A CA 1
ATOM 696 C C . LEU A 1 99 ? -10.547 14.219 -11.289 1 94.94 99 LEU A C 1
ATOM 698 O O . LEU A 1 99 ? -9.875 14.531 -12.273 1 94.94 99 LEU A O 1
ATOM 702 N N . ASP A 1 100 ? -11.602 13.461 -11.375 1 94.56 100 ASP A N 1
ATOM 703 C CA . ASP A 1 100 ? -12.18 12.984 -12.633 1 94.56 100 ASP A CA 1
ATOM 704 C C . ASP A 1 100 ? -11.156 12.195 -13.438 1 94.56 100 ASP A C 1
ATOM 706 O O . ASP A 1 100 ? -10.945 12.469 -14.625 1 94.56 100 ASP A O 1
ATOM 710 N N . ILE A 1 101 ? -10.469 11.375 -12.805 1 96.94 101 ILE A N 1
ATOM 711 C CA . ILE A 1 101 ? -9.539 10.469 -13.477 1 96.94 101 ILE A CA 1
ATOM 712 C C . ILE A 1 101 ? -10.195 9.102 -13.672 1 96.94 101 ILE A C 1
ATOM 714 O O . ILE A 1 101 ? -10.609 8.461 -12.703 1 96.94 101 ILE A O 1
ATOM 718 N N . LYS A 1 102 ? -10.289 8.68 -14.898 1 96.62 102 LYS A N 1
ATOM 719 C CA . LYS A 1 102 ? -10.906 7.395 -15.211 1 96.62 102 LYS A CA 1
ATOM 720 C C . LYS A 1 102 ? -10 6.238 -14.797 1 96.62 102 LYS A C 1
ATOM 722 O O . LYS A 1 102 ? -8.828 6.191 -15.18 1 96.62 102 LYS A O 1
ATOM 727 N N . LYS A 1 103 ? -10.594 5.422 -14.016 1 96.81 103 LYS A N 1
ATOM 728 C CA . LYS A 1 103 ? -9.859 4.234 -13.586 1 96.81 103 LYS A CA 1
ATOM 729 C C . LYS A 1 103 ? -9.602 3.297 -14.766 1 96.81 103 LYS A C 1
ATOM 731 O O . LYS A 1 103 ? -10.477 3.092 -15.602 1 96.81 103 LYS A O 1
ATOM 736 N N . ASN A 1 104 ? -8.461 2.734 -14.82 1 96.88 104 ASN A N 1
ATOM 737 C CA . ASN A 1 104 ? -8.125 1.673 -15.758 1 96.88 104 ASN A CA 1
ATOM 738 C C . ASN A 1 104 ? -7.031 0.761 -15.211 1 96.88 104 ASN A C 1
ATOM 740 O O . ASN A 1 104 ? -6.559 0.958 -14.086 1 96.88 104 ASN A O 1
ATOM 744 N N . LYS A 1 105 ? -6.605 -0.284 -15.93 1 95.12 105 LYS A N 1
ATOM 745 C CA . LYS A 1 105 ? -5.73 -1.335 -15.414 1 95.12 105 LYS A CA 1
ATOM 746 C C . LYS A 1 105 ? -4.27 -1.049 -15.75 1 95.12 105 LYS A C 1
ATOM 748 O O . LYS A 1 105 ? -3.402 -1.897 -15.539 1 95.12 105 LYS A O 1
ATOM 753 N N . ASP A 1 106 ? 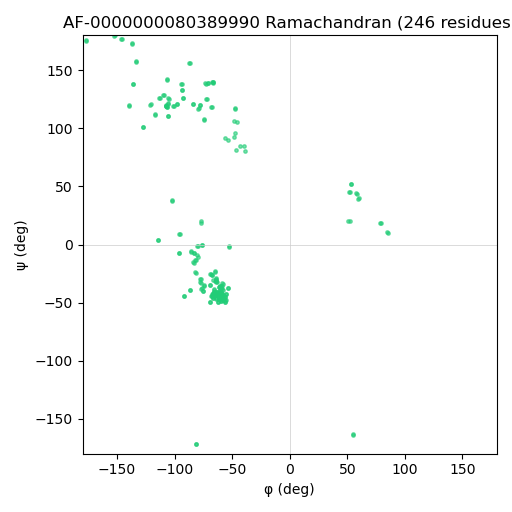-3.98 0.163 -16.281 1 95.44 106 ASP A N 1
ATOM 754 C CA . ASP A 1 106 ? -2.607 0.509 -16.625 1 95.44 106 ASP A CA 1
ATOM 755 C C . ASP A 1 106 ? -1.805 0.897 -15.391 1 95.44 106 ASP A C 1
ATOM 757 O O . ASP A 1 106 ? -2.105 1.9 -14.742 1 95.44 106 ASP A O 1
ATOM 761 N N . LEU A 1 107 ? -0.717 0.161 -15.109 1 96.88 107 LEU A N 1
ATOM 762 C CA . LEU A 1 107 ? 0.051 0.402 -13.891 1 96.88 107 LEU A CA 1
ATOM 763 C C . LEU A 1 107 ? 1.248 1.305 -14.172 1 96.88 107 LEU A C 1
ATOM 765 O O . LEU A 1 107 ? 1.926 1.753 -13.25 1 96.88 107 LEU A O 1
ATOM 769 N N . ASP A 1 108 ? 1.515 1.614 -15.43 1 94.88 108 ASP A N 1
ATOM 770 C CA . ASP A 1 108 ? 2.576 2.543 -15.805 1 94.88 108 ASP A CA 1
ATOM 771 C C . ASP A 1 108 ? 2.092 3.988 -15.742 1 94.88 108 ASP A C 1
ATOM 773 O O . ASP A 1 108 ? 1.191 4.379 -16.484 1 94.88 108 ASP A O 1
ATOM 777 N N . LEU A 1 109 ? 2.768 4.695 -14.945 1 95.38 109 LEU A N 1
ATOM 778 C CA . LEU A 1 109 ? 2.324 6.07 -14.758 1 95.38 109 LEU A CA 1
ATOM 779 C C . LEU A 1 109 ? 3.062 7.02 -15.695 1 95.38 109 LEU A C 1
ATOM 781 O O . LEU A 1 109 ? 4.254 6.844 -15.945 1 95.38 109 LEU A O 1
ATOM 785 N N . ASP A 1 110 ? 2.307 7.898 -16.219 1 95.5 110 ASP A N 1
ATOM 786 C CA . ASP A 1 110 ? 2.893 9.055 -16.891 1 95.5 110 ASP A CA 1
ATOM 787 C C . ASP A 1 110 ? 3.352 10.102 -15.875 1 95.5 110 ASP A C 1
ATOM 789 O O . ASP A 1 110 ? 2.535 10.664 -15.141 1 95.5 110 ASP A O 1
ATOM 793 N N . PRO A 1 111 ? 4.699 10.383 -15.836 1 95.56 111 PRO A N 1
ATOM 794 C CA . PRO A 1 111 ? 5.211 11.344 -14.859 1 95.56 111 PRO A CA 1
ATOM 795 C C . PRO A 1 111 ? 4.488 12.688 -14.93 1 95.56 111 PRO A C 1
ATOM 797 O O . PRO A 1 111 ? 4.309 13.352 -13.906 1 95.56 111 PRO A O 1
ATOM 800 N N . GLN A 1 112 ? 4.152 13.102 -16.172 1 97.38 112 GLN A N 1
ATOM 801 C CA . GLN A 1 112 ? 3.418 14.352 -16.297 1 97.38 112 GLN A CA 1
ATOM 802 C C . GLN A 1 112 ? 2.051 14.258 -15.633 1 97.38 112 GLN A C 1
ATOM 804 O O . GLN A 1 112 ? 1.59 15.219 -15.008 1 97.38 112 GLN A O 1
ATOM 809 N N . GLN A 1 113 ? 1.397 13.148 -15.797 1 97.25 113 GLN A N 1
ATOM 810 C CA . GLN A 1 113 ? 0.117 12.953 -15.125 1 97.25 113 GLN A CA 1
ATOM 811 C C . GLN A 1 113 ? 0.276 13.008 -13.609 1 97.25 113 GLN A C 1
ATOM 813 O O . GLN A 1 113 ? -0.575 13.57 -12.914 1 97.25 113 GLN A O 1
ATOM 818 N N . VAL A 1 114 ? 1.315 12.414 -13.07 1 97.94 114 VAL A N 1
ATOM 819 C CA . VAL A 1 114 ? 1.576 12.438 -11.633 1 97.94 114 VAL A CA 1
ATOM 820 C C . VAL A 1 114 ? 1.66 13.875 -11.141 1 97.94 114 VAL A C 1
ATOM 822 O O . VAL A 1 114 ? 1.068 14.227 -10.117 1 97.94 114 VAL A O 1
ATOM 825 N N . GLN A 1 115 ? 2.408 14.734 -11.906 1 97.94 115 GLN A N 1
ATOM 826 C CA . GLN A 1 115 ? 2.568 16.125 -11.516 1 97.94 115 GLN A CA 1
ATOM 827 C C . GLN A 1 115 ? 1.235 16.875 -11.57 1 97.94 115 GLN A C 1
ATOM 829 O O . GLN A 1 115 ? 0.943 17.703 -10.711 1 97.94 115 GLN A O 1
ATOM 834 N N . ASP A 1 116 ? 0.472 16.594 -12.633 1 98 116 ASP A N 1
ATOM 835 C CA . ASP A 1 116 ? -0.842 17.219 -12.758 1 98 116 ASP A CA 1
ATOM 836 C C . ASP A 1 116 ? -1.74 16.844 -11.578 1 98 116 ASP A C 1
ATOM 838 O O . ASP A 1 116 ? -2.422 17.688 -11.008 1 98 116 ASP A O 1
ATOM 842 N N . VAL A 1 117 ? -1.805 15.578 -11.219 1 98.44 117 VAL A N 1
ATOM 843 C CA . VAL A 1 117 ? -2.633 15.086 -10.125 1 98.44 117 VAL A CA 1
ATOM 844 C C . VAL A 1 117 ? -2.121 15.648 -8.797 1 98.44 117 VAL A C 1
ATOM 846 O O . VAL A 1 117 ? -2.912 16.031 -7.93 1 98.44 117 VAL A O 1
ATOM 849 N N . LEU A 1 118 ? -0.785 15.688 -8.656 1 98.56 118 LEU A N 1
ATOM 850 C CA . LEU A 1 118 ? -0.18 16.266 -7.457 1 98.56 118 LEU A CA 1
ATOM 851 C C . LEU A 1 118 ? -0.659 17.703 -7.25 1 98.56 118 LEU A C 1
ATOM 853 O O . LEU A 1 118 ? -0.99 18.094 -6.125 1 98.56 118 LEU A O 1
ATOM 857 N N . ALA A 1 119 ? -0.619 18.531 -8.336 1 98.12 119 ALA A N 1
ATOM 858 C CA . ALA A 1 119 ? -1.068 19.922 -8.25 1 98.12 119 ALA A CA 1
ATOM 859 C C . ALA A 1 119 ? -2.518 20 -7.781 1 98.12 119 ALA A C 1
ATOM 861 O O . ALA A 1 119 ? -2.852 20.812 -6.926 1 98.12 119 ALA A O 1
ATOM 862 N N . LYS A 1 120 ? -3.348 19.156 -8.305 1 98.06 120 LYS A N 1
ATOM 863 C CA . LYS A 1 120 ? -4.762 19.156 -7.941 1 98.06 120 LYS A CA 1
ATOM 864 C C . LYS A 1 120 ? -4.953 18.703 -6.496 1 98.06 120 LYS A C 1
ATOM 866 O O . LYS A 1 120 ? -5.762 19.281 -5.762 1 98.06 120 LYS A O 1
ATOM 871 N N . VAL A 1 121 ? -4.266 17.641 -6.062 1 98.31 121 VAL A N 1
ATOM 872 C CA . VAL A 1 121 ? -4.355 17.141 -4.695 1 98.31 121 VAL A CA 1
ATOM 873 C C . VAL A 1 121 ? -3.879 18.219 -3.721 1 98.31 121 VAL A C 1
ATOM 875 O O . VAL A 1 121 ? -4.477 18.422 -2.658 1 98.31 121 VAL A O 1
ATOM 878 N N . SER A 1 122 ? -2.771 18.922 -4.086 1 97.12 122 SER A N 1
ATOM 879 C CA . SER A 1 122 ? -2.23 19.984 -3.242 1 97.12 122 SER A CA 1
ATOM 880 C C . SER A 1 122 ? -3.25 21.109 -3.035 1 97.12 122 SER A C 1
ATOM 882 O O . SER A 1 122 ? -3.318 21.688 -1.955 1 97.12 122 SER A O 1
ATOM 884 N N . GLU A 1 123 ? -4.059 21.391 -4.094 1 96.06 123 GLU A N 1
ATOM 885 C CA . GLU A 1 123 ? -5.09 22.406 -3.99 1 96.06 123 GLU A CA 1
ATOM 886 C C . GLU A 1 123 ? -6.199 21.984 -3.027 1 9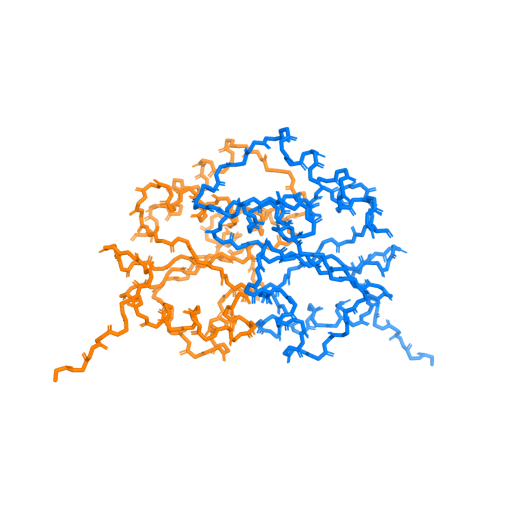6.06 123 GLU A C 1
ATOM 888 O O . GLU A 1 123 ? -6.875 22.828 -2.439 1 96.06 123 GLU A O 1
ATOM 893 N N . LEU A 1 124 ? -6.387 20.719 -2.873 1 95.25 124 LEU A N 1
ATOM 894 C CA . LEU A 1 124 ? -7.445 20.188 -2.021 1 95.25 124 LEU A CA 1
ATOM 895 C C . LEU A 1 124 ? -7.008 20.156 -0.562 1 95.25 124 LEU A C 1
ATOM 897 O O . LEU A 1 124 ? -7.832 19.984 0.336 1 95.25 124 LEU A O 1
ATOM 901 N N . LEU A 1 125 ? -5.715 20.281 -0.295 1 92.94 125 LEU A N 1
ATOM 902 C CA . LEU A 1 125 ? -5.176 20.172 1.056 1 92.94 125 LEU A CA 1
ATOM 903 C C . LEU A 1 125 ? -5.078 21.547 1.712 1 92.94 125 LEU A C 1
ATOM 905 O O . LEU A 1 125 ? -5.188 21.656 2.936 1 92.94 125 LEU A O 1
ATOM 909 N N . MET B 1 1 ? -24.719 -26.75 -9.18 1 24.78 1 MET B N 1
ATOM 910 C CA . MET B 1 1 ? -23.469 -26.391 -9.859 1 24.78 1 MET B CA 1
ATOM 911 C C . MET B 1 1 ? -22.938 -25.062 -9.328 1 24.78 1 MET B C 1
ATOM 913 O O . MET B 1 1 ? -23.578 -24.016 -9.453 1 24.78 1 MET B O 1
ATOM 917 N N . SER B 1 2 ? -22.266 -24.906 -8.117 1 28.34 2 SER B N 1
ATOM 918 C CA . SER B 1 2 ? -21.922 -23.781 -7.262 1 28.34 2 SER B CA 1
ATOM 919 C C . SER B 1 2 ? -21.125 -22.719 -8.023 1 28.34 2 SER B C 1
ATOM 921 O O . SER B 1 2 ? -20.156 -23.047 -8.711 1 28.34 2 SER B O 1
ATOM 923 N N . GLU B 1 3 ? -21.672 -21.719 -8.633 1 31.58 3 GLU B N 1
ATOM 924 C CA . GLU B 1 3 ? -21.078 -20.703 -9.492 1 31.58 3 GLU B CA 1
ATOM 925 C C . GLU B 1 3 ? -19.812 -20.141 -8.875 1 31.58 3 GLU B C 1
ATOM 927 O O . GLU B 1 3 ? -19.844 -19.609 -7.758 1 31.58 3 GLU B O 1
ATOM 932 N N . GLY B 1 4 ? -18.688 -20.75 -8.961 1 33.5 4 GLY B N 1
ATOM 933 C CA . GLY B 1 4 ? -17.359 -20.578 -8.391 1 33.5 4 GLY B CA 1
ATOM 934 C C . GLY B 1 4 ? -16.875 -19.156 -8.453 1 33.5 4 GLY B C 1
ATOM 935 O O . GLY B 1 4 ? -17.031 -18.469 -9.469 1 33.5 4 GLY B O 1
ATOM 936 N N . VAL B 1 5 ? -16.844 -18.422 -7.438 1 39.19 5 VAL B N 1
ATOM 937 C CA . VAL B 1 5 ? -16.375 -17.047 -7.266 1 39.19 5 VAL B CA 1
ATOM 938 C C . VAL B 1 5 ? -15.102 -16.828 -8.07 1 39.19 5 VAL B C 1
ATOM 940 O O . VAL B 1 5 ? -14.094 -17.5 -7.824 1 39.19 5 VAL B O 1
ATOM 943 N N . LYS B 1 6 ? -15.18 -16.484 -9.438 1 43.56 6 LYS B N 1
ATOM 944 C CA . LYS B 1 6 ? -14.109 -16.234 -10.406 1 43.56 6 LYS B CA 1
ATOM 945 C C . LYS B 1 6 ? -13.062 -15.281 -9.828 1 43.56 6 LYS B C 1
ATOM 947 O O . LYS B 1 6 ? -13.406 -14.203 -9.328 1 43.56 6 LYS B O 1
ATOM 952 N N . CYS B 1 7 ? -11.914 -15.82 -9.234 1 49.19 7 CYS B N 1
ATOM 953 C CA . CYS B 1 7 ? -10.789 -15.047 -8.734 1 49.19 7 CYS B CA 1
ATOM 954 C C . CYS B 1 7 ? -10.352 -14 -9.758 1 49.19 7 CYS B C 1
ATOM 956 O O . CYS B 1 7 ? -10.398 -14.25 -10.969 1 49.19 7 CYS B O 1
ATOM 958 N N . SER B 1 8 ? -10.469 -12.703 -9.391 1 46.81 8 SER B N 1
ATOM 959 C CA . SER B 1 8 ? -10.008 -11.641 -10.281 1 46.81 8 SER B CA 1
ATOM 960 C C . SER B 1 8 ? -8.57 -11.875 -10.719 1 46.81 8 SER B C 1
ATOM 962 O O . SER B 1 8 ? -7.953 -11 -11.336 1 46.81 8 SER B O 1
ATOM 964 N N . CYS B 1 9 ? -7.871 -13 -10.211 1 52.53 9 CYS B N 1
ATOM 965 C CA . CYS B 1 9 ? -6.445 -13.125 -10.484 1 52.53 9 CYS B CA 1
ATOM 966 C C . CYS B 1 9 ? -6.207 -13.594 -11.914 1 52.53 9 CYS B C 1
ATOM 968 O O . CYS B 1 9 ? -5.062 -13.719 -12.352 1 52.53 9 CYS B O 1
ATOM 970 N N . GLY B 1 10 ? -7.141 -13.453 -12.703 1 52.06 10 GLY B N 1
ATOM 971 C CA . GLY B 1 10 ? -6.961 -13.844 -14.094 1 52.06 10 GLY B CA 1
ATOM 972 C C . GLY B 1 10 ? -6.512 -15.281 -14.258 1 52.06 10 GLY B C 1
ATOM 973 O O . GLY B 1 10 ? -6.66 -16.094 -13.336 1 52.06 10 GLY B O 1
ATOM 974 N N . SER B 1 11 ? -5.996 -15.68 -15.398 1 52.22 11 SER B N 1
ATOM 975 C CA . SER B 1 11 ? -5.672 -17.047 -15.805 1 52.22 11 SER B CA 1
ATOM 976 C C . SER B 1 11 ? -4.496 -17.594 -15.008 1 52.22 11 SER B C 1
ATOM 978 O O . SER B 1 11 ? -4.34 -18.812 -14.875 1 52.22 11 SER B O 1
ATOM 980 N N . ASP B 1 12 ? -3.57 -16.719 -14.453 1 60.75 12 ASP B N 1
ATOM 981 C CA . ASP B 1 12 ? -2.363 -17.203 -13.805 1 60.75 12 ASP B CA 1
ATOM 982 C C . ASP B 1 12 ? -2.65 -17.641 -12.367 1 60.75 12 ASP B C 1
ATOM 984 O O . ASP B 1 12 ? -1.909 -18.453 -11.797 1 60.75 12 ASP B O 1
ATOM 988 N N . HIS B 1 13 ? -3.721 -17.312 -11.891 1 84.88 13 HIS B N 1
ATOM 989 C CA . HIS B 1 13 ? -4.293 -17.625 -10.586 1 84.88 13 HIS B CA 1
ATOM 990 C C . HIS B 1 13 ? -3.312 -17.312 -9.461 1 84.88 13 HIS B C 1
ATOM 992 O O . HIS B 1 13 ? -3.18 -18.078 -8.508 1 84.88 13 HIS B O 1
ATOM 998 N N . VAL B 1 14 ? -2.258 -16.406 -9.75 1 96.19 14 VAL B N 1
ATOM 999 C CA . VAL B 1 14 ? -1.287 -15.984 -8.75 1 96.19 14 VAL B CA 1
ATOM 1000 C C . VAL B 1 14 ? -1.567 -14.539 -8.344 1 96.19 14 VAL B C 1
ATOM 1002 O O . VAL B 1 14 ? -1.635 -13.648 -9.188 1 96.19 14 VAL B O 1
ATOM 1005 N N . GLY B 1 15 ? -1.856 -14.32 -7.082 1 97.44 15 GLY B N 1
ATOM 1006 C CA . GLY B 1 15 ? -2.002 -12.977 -6.539 1 97.44 15 GLY B CA 1
ATOM 1007 C C . GLY B 1 15 ? -0.722 -12.438 -5.934 1 97.44 15 GLY B C 1
ATOM 1008 O O . GLY B 1 15 ? 0.011 -13.164 -5.262 1 97.44 15 GLY B O 1
ATOM 1009 N N . ILE B 1 16 ? -0.33 -11.188 -6.254 1 98.56 16 ILE B N 1
ATOM 1010 C CA . ILE B 1 16 ? 0.853 -10.516 -5.723 1 98.56 16 ILE B CA 1
ATOM 1011 C C . ILE B 1 16 ? 0.431 -9.344 -4.848 1 98.56 16 ILE B C 1
ATOM 1013 O O . ILE B 1 16 ? -0.312 -8.461 -5.293 1 98.56 16 ILE B O 1
ATOM 1017 N N . PHE B 1 17 ? 0.897 -9.297 -3.623 1 98.88 17 PHE B N 1
ATOM 1018 C CA . PHE B 1 17 ? 0.501 -8.289 -2.641 1 98.88 17 PHE B CA 1
ATOM 1019 C C . PHE B 1 17 ? 1.725 -7.605 -2.045 1 98.88 17 PHE B C 1
ATOM 1021 O O . PHE B 1 17 ? 2.361 -8.141 -1.135 1 98.88 17 PHE B O 1
ATOM 1028 N N . PRO B 1 18 ? 2.09 -6.375 -2.496 1 98.94 18 PRO B N 1
ATOM 1029 C CA . PRO B 1 18 ? 3.205 -5.617 -1.927 1 98.94 18 PRO B CA 1
ATOM 1030 C C . PRO B 1 18 ? 2.793 -4.773 -0.722 1 98.94 18 PRO B C 1
ATOM 1032 O O . PRO B 1 18 ? 1.619 -4.422 -0.583 1 98.94 18 PRO B O 1
ATOM 1035 N N . CYS B 1 19 ? 3.76 -4.457 0.128 1 98.88 19 CYS B N 1
ATOM 1036 C CA . CYS B 1 19 ? 3.438 -3.564 1.235 1 98.88 19 CYS B CA 1
ATOM 1037 C C . CYS B 1 19 ? 3.357 -2.117 0.764 1 98.88 19 CYS B C 1
ATOM 1039 O O . CYS B 1 19 ? 2.574 -1.328 1.298 1 98.88 19 CYS B O 1
ATOM 1041 N N . ALA B 1 20 ? 4.16 -1.755 -0.221 1 98.81 20 ALA B N 1
ATOM 1042 C CA . ALA B 1 20 ? 4.191 -0.398 -0.759 1 98.81 20 ALA B CA 1
ATOM 1043 C C . ALA B 1 20 ? 4.375 0.63 0.353 1 98.81 20 ALA B C 1
ATOM 1045 O O . ALA B 1 20 ? 3.666 1.638 0.4 1 98.81 20 ALA B O 1
ATOM 1046 N N . GLY B 1 21 ? 5.32 0.371 1.279 1 98.38 21 GLY B N 1
ATOM 1047 C CA . GLY B 1 21 ? 5.496 1.169 2.482 1 98.38 21 GLY B CA 1
ATOM 1048 C C . GLY B 1 21 ? 6.301 2.434 2.246 1 98.38 21 GLY B C 1
ATOM 1049 O O . GLY B 1 21 ? 6.602 2.779 1.103 1 98.38 21 GLY B O 1
ATOM 1050 N N . ALA B 1 22 ? 6.664 3.133 3.287 1 97.81 22 ALA B N 1
ATOM 1051 C CA . ALA B 1 22 ? 7.164 4.504 3.248 1 97.81 22 ALA B CA 1
ATOM 1052 C C . ALA B 1 22 ? 8.68 4.543 3.406 1 97.81 22 ALA B C 1
ATOM 1054 O O . ALA B 1 22 ? 9.211 5.363 4.16 1 97.81 22 ALA B O 1
ATOM 1055 N N . SER B 1 23 ? 9.344 3.646 2.852 1 98 23 SER B N 1
ATOM 1056 C CA . SER B 1 23 ? 10.805 3.557 2.766 1 98 23 SER B CA 1
ATOM 1057 C C . SER B 1 23 ? 11.25 3.143 1.368 1 98 23 SER B C 1
ATOM 1059 O O . SER B 1 23 ? 10.422 2.816 0.516 1 98 23 SER B O 1
ATOM 1061 N N . ASN B 1 24 ? 12.641 3.174 1.148 1 98.31 24 ASN B N 1
ATOM 1062 C CA . ASN B 1 24 ? 13.148 2.709 -0.139 1 98.31 24 ASN B CA 1
ATOM 1063 C C . ASN B 1 24 ? 12.68 1.286 -0.441 1 98.31 24 ASN B C 1
ATOM 1065 O O . ASN B 1 24 ? 12.219 1.002 -1.546 1 98.31 24 ASN B O 1
ATOM 1069 N N . VAL B 1 25 ? 12.727 0.412 0.563 1 98.69 25 VAL B N 1
ATOM 1070 C CA . VAL B 1 25 ? 12.383 -0.986 0.325 1 98.69 25 VAL B CA 1
ATOM 1071 C C . VAL B 1 25 ? 10.867 -1.139 0.249 1 98.69 25 VAL B C 1
ATOM 1073 O O . VAL B 1 25 ? 10.359 -2.023 -0.445 1 98.69 25 VAL B O 1
ATOM 1076 N N . GLY B 1 26 ? 10.094 -0.271 0.972 1 98.75 26 GLY B N 1
ATOM 1077 C CA . GLY B 1 26 ? 8.656 -0.247 0.784 1 98.75 26 GLY B CA 1
ATOM 1078 C C . GLY B 1 26 ? 8.242 0.12 -0.628 1 98.75 26 GLY B C 1
ATOM 1079 O O . GLY B 1 26 ? 7.414 -0.56 -1.235 1 98.75 26 GLY B O 1
ATOM 1080 N N . GLN B 1 27 ? 8.852 1.166 -1.157 1 98.81 27 GLN B N 1
ATOM 1081 C CA . GLN B 1 27 ? 8.547 1.604 -2.516 1 98.81 27 GLN B CA 1
ATOM 1082 C C . GLN B 1 27 ? 9.055 0.599 -3.545 1 98.81 27 GLN B C 1
ATOM 1084 O O . GLN B 1 27 ? 8.43 0.399 -4.586 1 98.81 27 GLN B O 1
ATOM 1089 N N . LEU B 1 28 ? 10.211 -0.047 -3.275 1 98.75 28 LEU B N 1
ATOM 1090 C CA . LEU B 1 28 ? 10.711 -1.104 -4.148 1 98.75 28 LEU B CA 1
ATOM 1091 C C . LEU B 1 28 ? 9.719 -2.262 -4.223 1 98.75 28 LEU B C 1
ATOM 1093 O O . LEU B 1 28 ? 9.531 -2.857 -5.285 1 98.75 28 LEU B O 1
ATOM 1097 N N . SER B 1 29 ? 9.078 -2.607 -3.102 1 98.88 29 SER B N 1
ATOM 1098 C CA . SER B 1 29 ? 8.086 -3.684 -3.109 1 98.88 29 SER B CA 1
ATOM 1099 C C . SER B 1 29 ? 6.953 -3.385 -4.082 1 98.88 29 SER B C 1
ATOM 1101 O O . SER B 1 29 ? 6.512 -4.266 -4.82 1 98.88 29 SER B O 1
ATOM 1103 N N . ASN B 1 30 ? 6.484 -2.154 -4.074 1 98.88 30 ASN B N 1
ATOM 1104 C CA . ASN B 1 30 ? 5.441 -1.738 -5.004 1 98.88 30 ASN B CA 1
ATOM 1105 C C . ASN B 1 30 ? 5.906 -1.838 -6.453 1 98.88 30 ASN B C 1
ATOM 1107 O O . ASN B 1 30 ? 5.211 -2.406 -7.297 1 98.88 30 ASN B O 1
ATOM 1111 N N . ALA B 1 31 ? 7.09 -1.279 -6.734 1 98.75 31 ALA B N 1
ATOM 1112 C CA . ALA B 1 31 ? 7.617 -1.245 -8.094 1 98.75 31 ALA B CA 1
ATOM 1113 C C . ALA B 1 31 ? 7.82 -2.654 -8.641 1 98.75 31 ALA B C 1
ATOM 1115 O O . ALA B 1 31 ? 7.496 -2.934 -9.797 1 98.75 31 ALA B O 1
ATOM 1116 N N . VAL B 1 32 ? 8.344 -3.518 -7.824 1 98.69 32 VAL B N 1
ATOM 1117 C CA . VAL B 1 32 ? 8.609 -4.891 -8.242 1 98.69 32 VAL B CA 1
ATOM 1118 C C . VAL B 1 32 ? 7.285 -5.613 -8.492 1 98.69 32 VAL B C 1
ATOM 1120 O O . VAL B 1 32 ? 7.16 -6.371 -9.453 1 98.69 32 VAL B O 1
ATOM 1123 N N . ALA B 1 33 ? 6.262 -5.426 -7.621 1 98.69 33 ALA B N 1
ATOM 1124 C CA . ALA B 1 33 ? 4.949 -6.035 -7.824 1 98.69 33 ALA B CA 1
ATOM 1125 C C . ALA B 1 33 ? 4.332 -5.586 -9.148 1 98.69 33 ALA B C 1
ATOM 1127 O O . ALA B 1 33 ? 3.748 -6.395 -9.875 1 98.69 33 ALA B O 1
ATOM 1128 N N . VAL B 1 34 ? 4.441 -4.297 -9.469 1 98.5 34 VAL B N 1
ATOM 1129 C CA . VAL B 1 34 ? 3.949 -3.756 -10.727 1 98.5 34 VAL B CA 1
ATOM 1130 C C . VAL B 1 34 ? 4.625 -4.473 -11.898 1 98.5 34 VAL B C 1
ATOM 1132 O O . VAL B 1 34 ? 3.959 -4.895 -12.844 1 98.5 34 VAL B O 1
ATOM 1135 N N . GLU B 1 35 ? 5.957 -4.59 -11.82 1 98.19 35 GLU B N 1
ATOM 1136 C CA . GLU B 1 35 ? 6.695 -5.211 -12.914 1 98.19 35 GLU B CA 1
ATOM 1137 C C . GLU B 1 35 ? 6.348 -6.691 -13.047 1 98.19 35 GLU B C 1
ATOM 1139 O O . GLU B 1 35 ? 6.219 -7.207 -14.164 1 98.19 35 GLU B O 1
ATOM 1144 N N . LEU B 1 36 ? 6.23 -7.398 -11.922 1 97.69 36 LEU B N 1
ATOM 1145 C CA . LEU B 1 36 ? 5.824 -8.797 -11.969 1 97.69 36 LEU B CA 1
ATOM 1146 C C . LEU B 1 36 ? 4.453 -8.953 -12.617 1 97.69 36 LEU B C 1
ATOM 1148 O O . LEU B 1 36 ? 4.234 -9.875 -13.398 1 97.69 36 LEU B O 1
ATOM 1152 N N . HIS B 1 37 ? 3.572 -8.031 -12.266 1 97.31 37 HIS B N 1
ATOM 1153 C CA . HIS B 1 37 ? 2.252 -8.008 -12.883 1 97.31 37 HIS B CA 1
ATOM 1154 C C . HIS B 1 37 ? 2.354 -7.836 -14.391 1 97.31 37 HIS B C 1
ATOM 1156 O O . HIS B 1 37 ? 1.726 -8.578 -15.148 1 97.31 37 HIS B O 1
ATOM 1162 N N . LYS B 1 38 ? 3.117 -6.902 -14.828 1 96.38 38 LYS B N 1
ATOM 1163 C CA . LYS B 1 38 ? 3.26 -6.578 -16.25 1 96.38 38 LYS B CA 1
ATOM 1164 C C . LYS B 1 38 ? 3.871 -7.746 -17.016 1 96.38 38 LYS B C 1
ATOM 1166 O O . LYS B 1 38 ? 3.557 -7.953 -18.188 1 96.38 38 LYS B O 1
ATOM 1171 N N . GLN B 1 39 ? 4.707 -8.508 -16.359 1 95.12 39 GLN B N 1
ATOM 1172 C CA . GLN B 1 39 ? 5.391 -9.633 -17 1 95.12 39 GLN B CA 1
ATOM 1173 C C . GLN B 1 39 ? 4.512 -10.875 -17.016 1 95.12 39 GLN B C 1
ATOM 1175 O O . GLN B 1 39 ? 4.879 -11.891 -17.594 1 95.12 39 GLN B O 1
ATOM 1180 N N . GLY B 1 40 ? 3.363 -10.789 -16.328 1 94.25 40 GLY B N 1
ATOM 1181 C CA . GLY B 1 40 ? 2.438 -11.914 -16.328 1 94.25 40 GLY B CA 1
ATOM 1182 C C . GLY B 1 40 ? 2.77 -12.969 -15.289 1 94.25 40 GLY B C 1
ATOM 1183 O O . GLY B 1 40 ? 2.244 -14.078 -15.336 1 94.25 40 GLY B O 1
ATOM 1184 N N . THR B 1 41 ? 3.674 -12.648 -14.398 1 94.88 41 THR B N 1
ATOM 1185 C CA . THR B 1 41 ? 4.043 -13.586 -13.344 1 94.88 41 THR B CA 1
ATOM 1186 C C . THR B 1 41 ? 2.871 -13.812 -12.391 1 94.88 41 THR B C 1
ATOM 1188 O O . THR B 1 41 ? 2.717 -14.898 -11.836 1 94.88 41 THR B O 1
ATOM 1191 N N . GLY B 1 42 ? 2.088 -12.93 -12.211 1 95.81 42 GLY B N 1
ATOM 1192 C CA . GLY B 1 42 ? 0.905 -12.883 -11.367 1 95.81 42 GLY B CA 1
ATOM 1193 C C . GLY B 1 42 ? 0.142 -11.578 -11.477 1 95.81 42 GLY B C 1
ATOM 1194 O O . GLY B 1 42 ? 0.547 -10.68 -12.211 1 95.81 42 GLY B O 1
ATOM 1195 N N . THR B 1 43 ? -0.958 -11.586 -10.805 1 96.31 43 THR B N 1
ATOM 1196 C CA . THR B 1 43 ? -1.781 -10.383 -10.789 1 96.31 43 THR B CA 1
ATOM 1197 C C . THR B 1 43 ? -1.571 -9.594 -9.5 1 96.31 43 THR B C 1
ATOM 1199 O O . THR B 1 43 ? -1.806 -10.109 -8.406 1 96.31 43 THR B O 1
ATOM 1202 N N . MET B 1 44 ? -1.09 -8.359 -9.688 1 97.5 44 MET B N 1
ATOM 1203 C CA . MET B 1 44 ? -1.001 -7.492 -8.516 1 97.5 44 MET B CA 1
ATOM 1204 C C . MET B 1 44 ? -2.391 -7.141 -7.992 1 97.5 44 MET B C 1
ATOM 1206 O O . MET B 1 44 ? -3.307 -6.887 -8.773 1 97.5 44 MET B O 1
ATOM 1210 N N . MET B 1 45 ? -2.551 -7.125 -6.684 1 97.25 45 MET B N 1
ATOM 1211 C CA . MET B 1 45 ? -3.809 -6.762 -6.039 1 97.25 45 MET B CA 1
ATOM 1212 C C . MET B 1 45 ? -3.566 -5.777 -4.895 1 97.25 45 MET B C 1
ATOM 1214 O O . MET B 1 45 ? -2.438 -5.633 -4.426 1 97.25 45 MET B O 1
ATOM 1218 N N . CYS B 1 46 ? -4.59 -5.055 -4.551 1 98.19 46 CYS B N 1
ATOM 1219 C CA . CYS B 1 46 ? -4.488 -4.016 -3.535 1 98.19 46 CYS B CA 1
ATOM 1220 C C . CYS B 1 46 ? -4.395 -4.621 -2.141 1 98.19 46 CYS B C 1
ATOM 1222 O O . CYS B 1 46 ? -5.402 -5.059 -1.582 1 98.19 46 CYS B O 1
ATOM 1224 N N . THR B 1 47 ? -3.205 -4.562 -1.521 1 98.88 47 THR B N 1
ATOM 1225 C CA . THR B 1 47 ? -3.004 -5.098 -0.18 1 98.88 47 THR B CA 1
ATOM 1226 C C . THR B 1 47 ? -3.818 -4.312 0.844 1 98.88 47 THR B C 1
ATOM 1228 O O . THR B 1 47 ? -4.316 -4.879 1.818 1 98.88 47 THR B O 1
ATOM 1231 N N . VAL B 1 48 ? -3.869 -3.002 0.637 1 98.94 48 VAL B N 1
ATOM 1232 C CA . VAL B 1 48 ? -4.598 -2.127 1.551 1 98.94 48 VAL B CA 1
ATOM 1233 C C . VAL B 1 48 ? -6.066 -2.545 1.605 1 98.94 48 VAL B C 1
ATOM 1235 O O . VAL B 1 48 ? -6.695 -2.492 2.666 1 98.94 48 VAL B O 1
ATOM 1238 N N . GLY B 1 49 ? -6.605 -3 0.454 1 98.81 49 GLY B N 1
ATOM 1239 C CA . GLY B 1 49 ? -7.984 -3.459 0.43 1 98.81 49 GLY B CA 1
ATOM 1240 C C . GLY B 1 49 ? -8.219 -4.676 1.302 1 98.81 49 GLY B C 1
ATOM 1241 O O . GLY B 1 49 ? -9.32 -4.859 1.837 1 98.81 49 GLY B O 1
ATOM 1242 N N . ILE B 1 50 ? -7.238 -5.52 1.424 1 98.81 50 ILE B N 1
ATOM 1243 C CA . ILE B 1 50 ? -7.328 -6.668 2.32 1 98.81 50 ILE B CA 1
ATOM 1244 C C . ILE B 1 50 ? -7.453 -6.188 3.764 1 98.81 50 ILE B C 1
ATOM 1246 O O . ILE B 1 50 ? -8.312 -6.66 4.508 1 98.81 50 ILE B O 1
ATOM 1250 N N . GLY B 1 51 ? -6.617 -5.215 4.172 1 98.75 51 GLY B N 1
ATOM 1251 C CA . GLY B 1 51 ? -6.672 -4.652 5.512 1 98.75 51 GLY B CA 1
ATOM 1252 C C . GLY B 1 51 ? -7.996 -3.982 5.824 1 98.75 51 GLY B C 1
ATOM 1253 O O . GLY B 1 51 ? -8.461 -4.02 6.965 1 98.75 51 GLY B O 1
ATOM 1254 N N . GLY B 1 52 ? -8.516 -3.355 4.805 1 98.75 52 GLY B N 1
ATOM 1255 C CA . GLY B 1 52 ? -9.805 -2.691 4.957 1 98.75 52 GLY B CA 1
ATOM 1256 C C . GLY B 1 52 ? -10.984 -3.643 4.867 1 98.75 52 GLY B C 1
ATOM 1257 O O . GLY B 1 52 ? -12.141 -3.219 4.945 1 98.75 52 GLY B O 1
ATOM 1258 N N . LYS B 1 53 ? -10.711 -4.895 4.648 1 98.5 53 LYS B N 1
ATOM 1259 C CA . LYS B 1 53 ? -11.695 -5.969 4.578 1 98.5 53 LYS B CA 1
ATOM 1260 C C . LYS B 1 53 ? -12.711 -5.715 3.461 1 98.5 53 LYS B C 1
ATOM 1262 O O . LYS B 1 53 ? -13.906 -5.93 3.641 1 98.5 53 LYS B O 1
ATOM 1267 N N . LYS B 1 54 ? -12.211 -5.223 2.365 1 98.5 54 LYS B N 1
ATOM 1268 C CA . LYS B 1 54 ? -13.062 -5.082 1.19 1 98.5 54 LYS B CA 1
ATOM 1269 C C . LYS B 1 54 ? -13.453 -6.445 0.629 1 98.5 54 LYS B C 1
ATOM 1271 O O . LYS B 1 54 ? -12.602 -7.184 0.133 1 98.5 54 LYS B O 1
ATOM 1276 N N . THR B 1 55 ? -14.742 -6.703 0.629 1 97.12 55 THR B N 1
ATOM 1277 C CA . THR B 1 55 ? -15.258 -8.047 0.365 1 97.12 55 THR B CA 1
ATOM 1278 C C . THR B 1 55 ? -14.812 -8.531 -1.009 1 97.12 55 THR B C 1
ATOM 1280 O O . THR B 1 55 ? -14.43 -9.695 -1.164 1 97.12 55 THR B O 1
ATOM 1283 N N . GLY B 1 56 ? -14.938 -7.707 -2.021 1 96.19 56 GLY B N 1
ATOM 1284 C CA . GLY B 1 56 ? -14.516 -8.094 -3.355 1 96.19 56 GLY B CA 1
ATOM 1285 C C . GLY B 1 56 ? -13.047 -8.484 -3.422 1 96.19 56 GLY B C 1
ATOM 1286 O O . GLY B 1 56 ? -12.688 -9.445 -4.102 1 96.19 56 GLY B O 1
ATOM 1287 N N . LEU B 1 57 ? -12.211 -7.773 -2.717 1 96.69 57 LEU B N 1
ATOM 1288 C CA . LEU B 1 57 ? -10.773 -8.047 -2.717 1 96.69 57 LEU B CA 1
ATOM 1289 C C . LEU B 1 57 ? -10.461 -9.289 -1.888 1 96.69 57 LEU B C 1
ATOM 1291 O O . LEU B 1 57 ? -9.578 -10.07 -2.244 1 96.69 57 LEU B O 1
ATOM 1295 N N . LEU B 1 58 ? -11.141 -9.461 -0.741 1 97.56 58 LEU B N 1
ATOM 1296 C CA . LEU B 1 58 ? -10.969 -10.672 0.057 1 97.56 58 LEU B CA 1
ATOM 1297 C C . LEU B 1 58 ? -11.312 -11.914 -0.757 1 97.56 58 LEU B C 1
ATOM 1299 O O . LEU B 1 58 ? -10.555 -12.883 -0.769 1 97.56 58 LEU B O 1
ATOM 1303 N N . LYS B 1 59 ? -12.391 -11.836 -1.448 1 95.81 59 LYS B N 1
ATOM 1304 C CA . LYS B 1 59 ? -12.812 -12.961 -2.275 1 95.81 59 LYS B CA 1
ATOM 1305 C C . LYS B 1 59 ? -11.812 -13.227 -3.395 1 95.81 59 LYS B C 1
ATOM 1307 O O . LYS B 1 59 ? -11.523 -14.383 -3.713 1 95.81 59 LYS B O 1
ATOM 1312 N N . SER B 1 60 ? -11.383 -12.172 -4 1 95 60 SER B N 1
ATOM 1313 C CA . SER B 1 60 ? -10.391 -12.32 -5.062 1 95 60 SER B CA 1
ATOM 1314 C C . SER B 1 60 ? -9.125 -12.992 -4.547 1 95 60 SER B C 1
ATOM 1316 O O . SER B 1 60 ? -8.57 -13.875 -5.211 1 95 60 SER B O 1
ATOM 1318 N N . ALA B 1 61 ? -8.641 -12.578 -3.404 1 96.12 61 ALA B N 1
ATOM 1319 C CA . ALA B 1 61 ? -7.449 -13.172 -2.805 1 96.12 61 ALA B CA 1
ATOM 1320 C C . ALA B 1 61 ? -7.676 -14.641 -2.482 1 96.12 61 ALA B C 1
ATOM 1322 O O . ALA B 1 61 ? -6.793 -15.477 -2.711 1 96.12 61 ALA B O 1
ATOM 1323 N N . GLU B 1 62 ? -8.812 -14.969 -1.971 1 94.19 62 GLU B N 1
ATOM 1324 C CA . GLU B 1 62 ? -9.148 -16.344 -1.631 1 94.19 62 GLU B CA 1
ATOM 1325 C C . GLU B 1 62 ? -9.203 -17.219 -2.879 1 94.19 62 GLU B C 1
ATOM 1327 O O . GLU B 1 62 ? -8.984 -18.438 -2.803 1 94.19 62 GLU B O 1
ATOM 1332 N N . GLY B 1 63 ? -9.539 -16.609 -3.932 1 93.12 63 GLY B N 1
ATOM 1333 C CA . GLY B 1 63 ? -9.664 -17.328 -5.188 1 93.12 63 GLY B CA 1
ATOM 1334 C C . GLY B 1 63 ? -8.328 -17.578 -5.867 1 93.12 63 GLY B C 1
ATOM 1335 O O . GLY B 1 63 ? -8.25 -18.344 -6.832 1 93.12 63 GLY B O 1
ATOM 1336 N N . CYS B 1 64 ? -7.305 -16.984 -5.406 1 94.38 64 CYS B N 1
ATOM 1337 C CA . CYS B 1 64 ? -5.977 -17.203 -5.977 1 94.38 64 CYS B CA 1
ATOM 1338 C C . CYS B 1 64 ? -5.461 -18.594 -5.645 1 94.38 64 CYS B C 1
ATOM 1340 O O . CYS B 1 64 ? -5.688 -19.094 -4.543 1 94.38 64 CYS B O 1
ATOM 1342 N N . GLU B 1 65 ? -4.852 -19.188 -6.641 1 94.56 65 GLU B N 1
ATOM 1343 C CA . GLU B 1 65 ? -4.219 -20.484 -6.402 1 94.56 65 GLU B CA 1
ATOM 1344 C C . GLU B 1 65 ? -2.926 -20.328 -5.609 1 94.56 65 GLU B C 1
ATOM 1346 O O . GLU B 1 65 ? -2.545 -21.219 -4.852 1 94.56 65 GLU B O 1
ATOM 1351 N N . ARG B 1 66 ? -2.266 -19.281 -5.883 1 96.12 66 ARG B N 1
ATOM 1352 C CA . ARG B 1 66 ? -1.009 -18.953 -5.215 1 96.12 66 ARG B CA 1
ATOM 1353 C C . ARG B 1 66 ? -0.956 -17.484 -4.824 1 96.12 66 ARG B C 1
ATOM 1355 O O . ARG B 1 66 ? -1.379 -16.609 -5.59 1 96.12 66 ARG B O 1
ATOM 1362 N N . ILE B 1 67 ? -0.461 -17.25 -3.621 1 98 67 ILE B N 1
ATOM 1363 C CA . ILE B 1 67 ? -0.366 -15.875 -3.125 1 98 67 ILE B CA 1
ATOM 1364 C C . ILE B 1 67 ? 1.089 -15.547 -2.803 1 98 67 ILE B C 1
ATOM 1366 O O . ILE B 1 67 ? 1.725 -16.219 -1.995 1 98 67 ILE B O 1
ATOM 1370 N N . ILE B 1 68 ? 1.624 -14.531 -3.463 1 98.5 68 ILE B N 1
ATOM 1371 C CA . ILE B 1 68 ? 2.957 -13.992 -3.221 1 98.5 68 ILE B CA 1
ATOM 1372 C C . ILE B 1 68 ? 2.85 -12.664 -2.482 1 98.5 68 ILE B 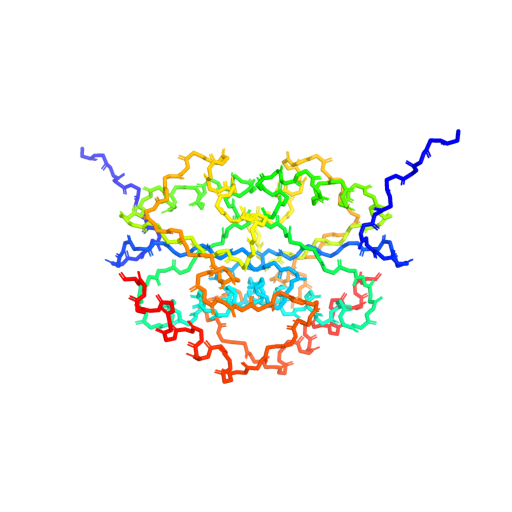C 1
ATOM 1374 O O . ILE B 1 68 ? 2.172 -11.742 -2.945 1 98.5 68 ILE B O 1
ATOM 1378 N N . VAL B 1 69 ? 3.463 -12.609 -1.344 1 98.88 69 VAL B N 1
ATOM 1379 C CA . VAL B 1 69 ? 3.498 -11.391 -0.538 1 98.88 69 VAL B CA 1
ATOM 1380 C C . VAL B 1 69 ? 4.91 -10.805 -0.542 1 98.88 69 VAL B C 1
ATOM 1382 O O . VAL B 1 69 ? 5.887 -11.531 -0.327 1 98.88 69 VAL B O 1
ATOM 1385 N N . ILE B 1 70 ? 5.023 -9.477 -0.876 1 98.88 70 ILE B N 1
ATOM 1386 C CA . ILE B 1 70 ? 6.32 -8.82 -0.934 1 98.88 70 ILE B CA 1
ATOM 1387 C C . ILE B 1 70 ? 6.387 -7.711 0.116 1 98.88 70 ILE B C 1
ATOM 1389 O O . ILE B 1 70 ? 5.668 -6.715 0.019 1 98.88 70 ILE B O 1
ATOM 1393 N N . ASP B 1 71 ? 7.195 -7.883 1.111 1 98.94 71 ASP B N 1
ATOM 1394 C CA . ASP B 1 71 ? 7.441 -6.879 2.141 1 98.94 71 ASP B CA 1
ATOM 1395 C C . ASP B 1 71 ? 8.82 -6.242 1.967 1 98.94 71 ASP B C 1
ATOM 1397 O O . ASP B 1 71 ? 9.781 -6.922 1.593 1 98.94 71 ASP B O 1
ATOM 1401 N N . GLY B 1 72 ? 8.898 -4.941 2.213 1 98.69 72 GLY B N 1
ATOM 1402 C CA . GLY B 1 72 ? 10.172 -4.25 2.098 1 98.69 72 GLY B CA 1
ATOM 1403 C C . GLY B 1 72 ? 11.102 -4.52 3.264 1 98.69 72 GLY B C 1
ATOM 1404 O O . GLY B 1 72 ? 12.32 -4.613 3.086 1 98.69 72 GLY B O 1
ATOM 1405 N N . CYS B 1 73 ? 10.586 -4.617 4.41 1 98.56 73 CYS B N 1
ATOM 1406 C CA . CYS B 1 73 ? 11.406 -4.66 5.617 1 98.56 73 CYS B CA 1
ATOM 1407 C C . CYS B 1 73 ? 10.766 -5.551 6.676 1 98.56 73 CYS B C 1
ATOM 1409 O O . CYS B 1 73 ? 9.656 -6.051 6.488 1 98.56 73 CYS B O 1
ATOM 1411 N N . PRO B 1 74 ? 11.43 -5.766 7.859 1 98.19 74 PRO B N 1
ATOM 1412 C CA . PRO B 1 74 ? 11.008 -6.793 8.82 1 98.19 74 PRO B CA 1
ATOM 1413 C C . PRO B 1 74 ? 9.781 -6.379 9.625 1 98.19 74 PRO B C 1
ATOM 1415 O O . PRO B 1 74 ? 9.289 -7.148 10.453 1 98.19 74 PRO B O 1
ATOM 1418 N N . VAL B 1 75 ? 9.25 -5.188 9.383 1 98.19 75 VAL B N 1
ATOM 1419 C CA . VAL B 1 75 ? 7.961 -4.875 9.992 1 98.19 75 VAL B CA 1
ATOM 1420 C C . VAL B 1 75 ? 6.883 -5.797 9.43 1 98.19 75 VAL B C 1
ATOM 1422 O O . VAL B 1 75 ? 5.895 -6.094 10.102 1 98.19 75 VAL B O 1
ATOM 1425 N N . ASN B 1 76 ? 7.086 -6.371 8.195 1 98.5 76 ASN B N 1
ATOM 1426 C CA . ASN B 1 76 ? 6.25 -7.387 7.562 1 98.5 76 ASN B CA 1
ATOM 1427 C C . ASN B 1 76 ? 4.789 -6.957 7.516 1 98.5 76 ASN B C 1
ATOM 1429 O O . ASN B 1 76 ? 3.9 -7.715 7.91 1 98.5 76 ASN B O 1
ATOM 1433 N N . CYS B 1 77 ? 4.613 -5.805 7.004 1 98.88 77 CYS B N 1
ATOM 1434 C CA . CYS B 1 77 ? 3.281 -5.207 7.031 1 98.88 77 CYS B CA 1
ATOM 1435 C C . CYS B 1 77 ? 2.314 -5.996 6.152 1 98.88 77 CYS B C 1
ATOM 1437 O O . CYS B 1 77 ? 1.171 -6.234 6.543 1 98.88 77 CYS B O 1
ATOM 1439 N N . ALA B 1 78 ? 2.721 -6.359 4.926 1 98.94 78 ALA B N 1
ATOM 1440 C CA . ALA B 1 78 ? 1.832 -7.074 4.016 1 98.94 78 ALA B CA 1
ATOM 1441 C C . ALA B 1 78 ? 1.527 -8.477 4.531 1 98.94 78 ALA B C 1
ATOM 1443 O O . ALA B 1 78 ? 0.373 -8.906 4.523 1 98.94 78 ALA B O 1
ATOM 1444 N N . LYS B 1 79 ? 2.572 -9.148 4.988 1 98.88 79 LYS B N 1
ATOM 1445 C CA . LYS B 1 79 ? 2.355 -10.461 5.594 1 98.88 79 LYS B CA 1
ATOM 1446 C C . LYS B 1 79 ? 1.36 -10.375 6.746 1 98.88 79 LYS B C 1
ATOM 1448 O O . LYS B 1 79 ? 0.417 -11.164 6.816 1 98.88 79 LYS B O 1
ATOM 1453 N N . ALA B 1 80 ? 1.592 -9.43 7.641 1 98.88 80 ALA B N 1
ATOM 1454 C CA . ALA B 1 80 ? 0.718 -9.266 8.805 1 98.88 80 ALA B CA 1
ATOM 1455 C C . ALA B 1 80 ? -0.721 -9 8.367 1 98.88 80 ALA B C 1
ATOM 1457 O O . ALA B 1 80 ? -1.664 -9.516 8.969 1 98.88 80 ALA B O 1
ATOM 1458 N N . THR B 1 81 ? -0.892 -8.172 7.367 1 98.94 81 THR B N 1
ATOM 1459 C CA . THR B 1 81 ? -2.223 -7.84 6.871 1 98.94 81 THR B CA 1
ATOM 1460 C C . THR B 1 81 ? -2.928 -9.078 6.332 1 98.94 81 THR B C 1
ATOM 1462 O O . THR B 1 81 ? -4.105 -9.305 6.617 1 98.94 81 THR B O 1
ATOM 1465 N N . MET B 1 82 ? -2.209 -9.898 5.562 1 98.81 82 MET B N 1
ATOM 1466 C CA . MET B 1 82 ? -2.781 -11.133 5.027 1 98.81 82 MET B CA 1
ATOM 1467 C C . MET B 1 82 ? -3.164 -12.086 6.156 1 98.81 82 MET B C 1
ATOM 1469 O O . MET B 1 82 ? -4.246 -12.68 6.133 1 98.81 82 MET B O 1
ATOM 1473 N N . GLU B 1 83 ? -2.32 -12.18 7.145 1 98.62 83 GLU B N 1
ATOM 1474 C CA . GLU B 1 83 ? -2.566 -13.07 8.273 1 98.62 83 GLU B CA 1
ATOM 1475 C C . GLU B 1 83 ? -3.768 -12.609 9.094 1 98.62 83 GLU B C 1
ATOM 1477 O O . GLU B 1 83 ? -4.594 -13.422 9.508 1 98.62 83 GLU B O 1
ATOM 1482 N N . GLU B 1 84 ? -3.82 -11.328 9.297 1 98.31 84 GLU B N 1
ATOM 1483 C CA . GLU B 1 84 ? -4.969 -10.773 10 1 98.31 84 GLU B CA 1
ATOM 1484 C C . GLU B 1 84 ? -6.273 -11.109 9.281 1 98.31 84 GLU B C 1
ATOM 1486 O O . GLU B 1 84 ? -7.312 -11.289 9.922 1 98.31 84 GLU B O 1
ATOM 1491 N N . ALA B 1 85 ? -6.25 -11.172 7.984 1 98.12 85 ALA B N 1
ATOM 1492 C CA . ALA B 1 85 ? -7.441 -11.43 7.18 1 98.12 85 ALA B CA 1
ATOM 1493 C C . ALA B 1 85 ? -7.699 -12.93 7.039 1 98.12 85 ALA B C 1
ATOM 1495 O O . ALA B 1 85 ? -8.703 -13.344 6.461 1 98.12 85 ALA B O 1
ATOM 1496 N N . GLY B 1 86 ? -6.766 -13.734 7.547 1 97.88 86 GLY B N 1
ATOM 1497 C CA . GLY B 1 86 ? -6.914 -15.172 7.457 1 97.88 86 GLY B CA 1
ATOM 1498 C C . GLY B 1 86 ? -6.559 -15.727 6.09 1 97.88 86 GLY B C 1
ATOM 1499 O O . GLY B 1 86 ? -7.008 -16.812 5.723 1 97.88 86 GLY B O 1
ATOM 1500 N N . ILE B 1 87 ? -5.848 -15.023 5.297 1 98 87 ILE B N 1
ATOM 1501 C CA . ILE B 1 87 ? -5.465 -15.453 3.955 1 98 87 ILE B CA 1
ATOM 1502 C C . ILE B 1 87 ? -4.105 -16.156 4.004 1 98 87 ILE B C 1
ATOM 1504 O O . ILE B 1 87 ? -3.135 -15.594 4.52 1 98 87 ILE B O 1
ATOM 1508 N N . GLU B 1 88 ? -4.039 -17.328 3.494 1 97.12 88 GLU B N 1
ATOM 1509 C CA . GLU B 1 88 ? -2.799 -18.094 3.49 1 97.12 88 GLU B CA 1
ATOM 1510 C C . GLU B 1 88 ? -1.809 -17.531 2.473 1 97.12 88 GLU B C 1
ATOM 1512 O O . GLU B 1 88 ? -2.188 -17.203 1.348 1 97.12 88 GLU B O 1
ATOM 1517 N N . ILE B 1 89 ? -0.573 -17.484 2.871 1 98.31 89 ILE B N 1
ATOM 1518 C CA . ILE B 1 89 ? 0.505 -16.969 2.031 1 98.31 89 ILE B CA 1
ATOM 1519 C C . ILE B 1 89 ? 1.349 -18.141 1.508 1 98.31 89 ILE B C 1
ATOM 1521 O O . ILE B 1 89 ? 1.874 -18.922 2.291 1 98.31 89 ILE B O 1
ATOM 1525 N N . ASP B 1 90 ? 1.503 -18.203 0.223 1 97.81 90 ASP B N 1
ATOM 1526 C CA . ASP B 1 90 ? 2.307 -19.281 -0.366 1 97.81 90 ASP B CA 1
ATOM 1527 C C . ASP B 1 90 ? 3.785 -18.891 -0.407 1 97.81 90 ASP B C 1
ATOM 1529 O O . ASP B 1 90 ? 4.656 -19.734 -0.214 1 97.81 90 ASP B O 1
ATOM 1533 N N . ARG B 1 91 ? 4.094 -17.656 -0.707 1 98.19 91 ARG B N 1
ATOM 1534 C CA . ARG B 1 91 ? 5.465 -17.156 -0.78 1 98.19 91 ARG B CA 1
ATOM 1535 C C . ARG B 1 91 ? 5.574 -15.766 -0.181 1 98.19 91 ARG B C 1
ATOM 1537 O O . ARG B 1 91 ? 4.809 -14.867 -0.542 1 98.19 91 ARG B O 1
ATOM 1544 N N . HIS B 1 92 ? 6.359 -15.672 0.803 1 98.69 92 HIS B N 1
ATOM 1545 C CA . HIS B 1 92 ? 6.684 -14.383 1.397 1 98.69 92 HIS B CA 1
ATOM 1546 C C . HIS B 1 92 ? 8.102 -13.945 1.032 1 98.69 92 HIS B C 1
ATOM 1548 O O . HIS B 1 92 ? 9.062 -14.672 1.289 1 98.69 92 HIS B O 1
ATOM 1554 N N . ILE B 1 93 ? 8.258 -12.844 0.348 1 98.56 93 ILE B N 1
ATOM 1555 C CA . ILE B 1 93 ? 9.547 -12.273 -0.016 1 98.56 93 ILE B CA 1
ATOM 1556 C C . ILE B 1 93 ? 9.82 -11.023 0.812 1 98.56 93 ILE B C 1
ATOM 1558 O O . ILE B 1 93 ? 9.016 -10.086 0.807 1 98.56 93 ILE B O 1
ATOM 1562 N N . LEU B 1 94 ? 10.852 -11.016 1.569 1 98.62 94 LEU B N 1
ATOM 1563 C CA . LEU B 1 94 ? 11.312 -9.875 2.359 1 98.62 94 LEU B CA 1
ATOM 1564 C C . LEU B 1 94 ? 12.555 -9.25 1.729 1 98.62 94 LEU B C 1
ATOM 1566 O O . LEU B 1 94 ? 13.648 -9.805 1.81 1 98.62 94 LEU B O 1
ATOM 1570 N N . LEU B 1 95 ? 12.438 -8 1.167 1 98.56 95 LEU B N 1
ATOM 1571 C CA . LEU B 1 95 ? 13.461 -7.426 0.301 1 98.56 95 LEU B CA 1
ATOM 1572 C C . LEU B 1 95 ? 14.727 -7.098 1.093 1 98.56 95 LEU B C 1
ATOM 1574 O O . LEU B 1 95 ? 15.836 -7.43 0.668 1 98.56 95 LEU B O 1
ATOM 1578 N N . SER B 1 96 ? 14.57 -6.41 2.195 1 97.75 96 SER B N 1
ATOM 1579 C CA . SER B 1 96 ? 15.734 -5.945 2.951 1 97.75 96 SER B CA 1
ATOM 1580 C C . SER B 1 96 ? 16.594 -7.117 3.41 1 97.75 96 SER B C 1
ATOM 1582 O O . SER B 1 96 ? 17.828 -7.035 3.387 1 97.75 96 SER B O 1
ATOM 1584 N N . GLU B 1 97 ? 15.977 -8.211 3.791 1 94.5 97 GLU B N 1
ATOM 1585 C CA . GLU B 1 97 ? 16.719 -9.328 4.371 1 94.5 97 GLU B CA 1
ATOM 1586 C C . GLU B 1 97 ? 17.141 -10.336 3.297 1 94.5 97 GLU B C 1
ATOM 1588 O O . GLU B 1 97 ? 18.297 -10.75 3.248 1 94.5 97 GLU B O 1
ATOM 1593 N N . GLN B 1 98 ? 16.297 -10.656 2.447 1 92.62 98 GLN B N 1
ATOM 1594 C CA . GLN B 1 98 ? 16.578 -11.727 1.488 1 92.62 98 GLN B CA 1
ATOM 1595 C C . GLN B 1 98 ? 17.406 -11.211 0.32 1 92.62 98 GLN B C 1
ATOM 1597 O O . GLN B 1 98 ? 18.078 -11.992 -0.363 1 92.62 98 GLN B O 1
ATOM 1602 N N . LEU B 1 99 ? 17.344 -9.938 0.058 1 94.81 99 LEU B N 1
ATOM 1603 C CA . LEU B 1 99 ? 18.109 -9.391 -1.061 1 94.81 99 LEU B CA 1
ATOM 1604 C C . LEU B 1 99 ? 19.188 -8.445 -0.568 1 94.81 99 LEU B C 1
ATOM 1606 O O . LEU B 1 99 ? 19.875 -7.809 -1.372 1 94.81 99 LEU B O 1
ATOM 1610 N N . ASP B 1 100 ? 19.328 -8.32 0.719 1 94.5 100 ASP B N 1
ATOM 1611 C CA . ASP B 1 100 ? 20.375 -7.523 1.368 1 94.5 100 ASP B CA 1
ATOM 1612 C C . ASP B 1 100 ? 20.312 -6.062 0.922 1 94.5 100 ASP B C 1
ATOM 1614 O O . ASP B 1 100 ? 21.312 -5.492 0.508 1 94.5 100 ASP B O 1
ATOM 1618 N N . ILE B 1 101 ? 19.172 -5.555 0.875 1 96.88 101 ILE B N 1
ATOM 1619 C CA . ILE B 1 101 ? 18.984 -4.137 0.578 1 96.88 101 ILE B CA 1
ATOM 1620 C C . ILE B 1 101 ? 18.797 -3.357 1.878 1 96.88 101 ILE B C 1
ATOM 1622 O O . ILE B 1 101 ? 17.891 -3.641 2.656 1 96.88 101 ILE B O 1
ATOM 1626 N N . LYS B 1 102 ? 19.672 -2.408 2.096 1 96.62 102 LYS B N 1
ATOM 1627 C CA . LYS B 1 102 ? 19.594 -1.596 3.307 1 96.62 102 LYS B CA 1
ATOM 1628 C C . LYS B 1 102 ? 18.406 -0.635 3.252 1 96.62 102 LYS B C 1
ATOM 1630 O O . LYS B 1 102 ? 18.266 0.124 2.291 1 96.62 102 LYS B O 1
ATOM 1635 N N . LYS B 1 103 ? 17.625 -0.765 4.27 1 96.81 103 LYS B N 1
ATOM 1636 C CA . LYS B 1 103 ? 16.484 0.141 4.371 1 96.81 103 LYS B CA 1
ATOM 1637 C C . LYS B 1 103 ? 16.938 1.577 4.605 1 96.81 103 LYS B C 1
ATOM 1639 O O . LYS B 1 103 ? 17.875 1.82 5.383 1 96.81 103 LYS B O 1
ATOM 1644 N N . ASN B 1 104 ? 16.328 2.502 3.984 1 96.88 104 ASN B N 1
ATOM 1645 C CA . ASN B 1 104 ? 16.5 3.926 4.246 1 96.88 104 ASN B CA 1
ATOM 1646 C C . ASN B 1 104 ? 15.25 4.727 3.904 1 96.88 104 ASN B C 1
ATOM 1648 O O . ASN B 1 104 ? 14.242 4.156 3.484 1 96.88 104 ASN B O 1
ATOM 1652 N N . LYS B 1 105 ? 15.234 6.047 4.086 1 95.12 105 LYS B N 1
ATOM 1653 C CA . LYS B 1 105 ? 14.031 6.867 4 1 95.12 105 LYS B CA 1
ATOM 1654 C C . LYS B 1 105 ? 13.891 7.492 2.617 1 95.12 105 LYS B C 1
ATOM 1656 O O . LYS B 1 105 ? 13.023 8.344 2.4 1 95.12 105 LYS B O 1
ATOM 1661 N N . ASP B 1 106 ? 14.742 7.078 1.656 1 95.44 106 ASP B N 1
ATOM 1662 C CA . ASP B 1 106 ? 14.664 7.629 0.306 1 95.44 106 ASP B CA 1
ATOM 1663 C C . ASP B 1 106 ? 13.516 7 -0.479 1 95.44 106 ASP B C 1
ATOM 1665 O O . ASP B 1 106 ? 13.523 5.797 -0.746 1 95.44 106 ASP B O 1
ATOM 1669 N N . LEU B 1 107 ? 12.562 7.82 -0.935 1 96.88 107 LEU B N 1
ATOM 1670 C CA . LEU B 1 107 ? 11.383 7.293 -1.612 1 96.88 107 LEU B CA 1
ATOM 1671 C C . LEU B 1 107 ? 11.562 7.34 -3.127 1 96.88 107 LEU B C 1
ATOM 1673 O O . LEU B 1 107 ? 10.742 6.793 -3.867 1 96.88 107 LEU B O 1
ATOM 1677 N N . ASP B 1 108 ? 12.617 7.957 -3.613 1 94.88 108 ASP B N 1
ATOM 1678 C CA . ASP B 1 108 ? 12.93 7.977 -5.039 1 94.88 108 ASP B CA 1
ATOM 1679 C C . ASP B 1 108 ? 13.688 6.719 -5.453 1 94.88 108 ASP B C 1
ATOM 1681 O O . ASP B 1 108 ? 14.805 6.48 -4.992 1 94.88 108 ASP B O 1
ATOM 1685 N N . LEU B 1 109 ? 13.102 6.062 -6.34 1 95.38 109 LEU B N 1
ATOM 1686 C CA . LEU B 1 109 ? 13.703 4.797 -6.742 1 95.38 109 LEU B CA 1
ATOM 1687 C C . LEU B 1 109 ? 14.609 4.988 -7.953 1 95.38 109 LEU B C 1
ATOM 1689 O O . LEU B 1 109 ? 14.297 5.77 -8.852 1 95.38 109 LEU B O 1
ATOM 1693 N N . ASP B 1 110 ? 15.695 4.344 -7.887 1 95.56 110 ASP B N 1
ATOM 1694 C CA . ASP B 1 110 ? 16.531 4.172 -9.07 1 95.56 110 ASP B CA 1
ATOM 1695 C C . ASP B 1 110 ? 15.992 3.064 -9.969 1 95.56 110 ASP B C 1
ATOM 1697 O O . ASP B 1 110 ? 15.938 1.9 -9.57 1 95.56 110 ASP B O 1
ATOM 1701 N N . PRO B 1 111 ? 15.57 3.43 -11.227 1 95.56 111 PRO B N 1
ATOM 1702 C CA . PRO B 1 111 ? 15 2.422 -12.117 1 95.56 111 PRO B CA 1
ATOM 1703 C C . PRO B 1 111 ? 15.906 1.207 -12.297 1 95.56 111 PRO B C 1
ATOM 1705 O O . PRO B 1 111 ? 15.422 0.085 -12.453 1 95.56 111 PRO B O 1
ATOM 1708 N N . GLN B 1 112 ? 17.219 1.481 -12.344 1 97.38 112 GLN B N 1
ATOM 1709 C CA . GLN B 1 112 ? 18.141 0.356 -12.469 1 97.38 112 GLN B CA 1
ATOM 1710 C C . GLN B 1 112 ? 18.062 -0.551 -11.242 1 97.38 112 GLN B C 1
ATOM 1712 O O . GLN B 1 112 ? 18.141 -1.775 -11.359 1 97.38 112 GLN B O 1
ATOM 1717 N N . GLN B 1 113 ? 17.969 0.03 -10.094 1 97.25 113 GLN B N 1
ATOM 1718 C CA . GLN B 1 113 ? 17.812 -0.768 -8.883 1 97.25 113 GLN B CA 1
ATOM 1719 C C . GLN B 1 113 ? 16.531 -1.601 -8.93 1 97.25 113 GLN B C 1
ATOM 1721 O O . GLN B 1 113 ? 16.516 -2.754 -8.5 1 97.25 113 GLN B O 1
ATOM 1726 N N . VAL B 1 114 ? 15.438 -1.039 -9.406 1 98 114 VAL B N 1
ATOM 1727 C CA . VAL B 1 114 ? 14.172 -1.755 -9.523 1 98 114 VAL B CA 1
ATOM 1728 C C . VAL B 1 114 ? 14.367 -3.008 -10.375 1 98 114 VAL B C 1
ATOM 1730 O O . VAL B 1 114 ? 13.898 -4.09 -10.016 1 98 114 VAL B O 1
ATOM 1733 N N . GLN B 1 115 ? 15.086 -2.852 -11.531 1 97.94 115 GLN B N 1
ATOM 1734 C CA . GLN B 1 115 ? 15.312 -3.982 -12.422 1 97.94 115 GLN B CA 1
ATOM 1735 C C . GLN B 1 115 ? 16.172 -5.047 -11.75 1 97.94 115 GLN B C 1
ATOM 1737 O O . GLN B 1 115 ? 15.938 -6.242 -11.922 1 97.94 115 GLN B O 1
ATOM 1742 N N . ASP B 1 116 ? 17.203 -4.574 -11.055 1 98 116 ASP B N 1
ATOM 1743 C CA . ASP B 1 116 ? 18.062 -5.512 -10.344 1 98 116 ASP B CA 1
ATOM 1744 C C . ASP B 1 116 ? 17.281 -6.301 -9.305 1 98 116 ASP B C 1
ATOM 1746 O O . ASP B 1 116 ? 17.438 -7.52 -9.188 1 98 116 ASP B O 1
ATOM 1750 N N . VAL B 1 117 ? 16.453 -5.656 -8.5 1 98.44 117 VAL B N 1
ATOM 1751 C CA . VAL B 1 117 ? 15.656 -6.293 -7.457 1 98.44 117 VAL B CA 1
ATOM 1752 C C . VAL B 1 117 ? 14.625 -7.219 -8.094 1 98.44 117 VAL B C 1
ATOM 1754 O O . VAL B 1 117 ? 14.375 -8.32 -7.598 1 98.44 117 VAL B O 1
ATOM 1757 N N . LEU B 1 118 ? 14.016 -6.742 -9.203 1 98.56 118 LEU B N 1
ATOM 1758 C CA . LEU B 1 118 ? 13.062 -7.566 -9.938 1 98.56 118 LEU B CA 1
ATOM 1759 C C . LEU B 1 118 ? 13.688 -8.891 -10.344 1 98.56 118 LEU B C 1
ATOM 1761 O O . LEU B 1 118 ? 13.062 -9.945 -10.219 1 98.56 118 LEU B O 1
ATOM 1765 N N . ALA B 1 119 ? 14.93 -8.836 -10.93 1 98.12 119 ALA B N 1
ATOM 1766 C CA . ALA B 1 119 ? 15.633 -10.047 -11.344 1 98.12 119 ALA B CA 1
ATOM 1767 C C . ALA B 1 119 ? 15.82 -11 -10.164 1 98.12 119 ALA B C 1
ATOM 1769 O O . ALA B 1 119 ? 15.602 -12.211 -10.297 1 98.12 119 ALA B O 1
ATOM 1770 N N . LYS B 1 120 ? 16.203 -10.477 -9.055 1 98.06 120 LYS B N 1
ATOM 1771 C CA . LYS B 1 120 ? 16.422 -11.297 -7.867 1 98.06 120 LYS B CA 1
ATOM 1772 C C . LYS B 1 120 ? 15.117 -11.891 -7.348 1 98.06 120 LYS B C 1
ATOM 1774 O O . LYS B 1 120 ? 15.07 -13.055 -6.961 1 98.06 120 LYS B O 1
ATOM 1779 N N . VAL B 1 121 ? 14.047 -11.094 -7.273 1 98.38 121 VAL B N 1
ATOM 1780 C CA . VAL B 1 121 ? 12.742 -11.562 -6.816 1 98.38 121 VAL B CA 1
ATOM 1781 C C . VAL B 1 121 ? 12.234 -12.664 -7.742 1 98.38 121 VAL B C 1
ATOM 1783 O O . VAL B 1 121 ? 11.68 -13.664 -7.285 1 98.38 121 VAL B O 1
ATOM 1786 N N . SER B 1 122 ? 12.422 -12.469 -9.078 1 97.12 122 SER B N 1
ATOM 1787 C CA . SER B 1 122 ? 11.992 -13.453 -10.062 1 97.12 122 SER B CA 1
ATOM 1788 C C . SER B 1 122 ? 12.688 -14.797 -9.844 1 97.12 122 SER B C 1
ATOM 1790 O O . SER B 1 122 ? 12.078 -15.852 -10.039 1 97.12 122 SER B O 1
ATOM 1792 N N . GLU B 1 123 ? 13.969 -14.742 -9.422 1 96.06 123 GLU B N 1
ATOM 1793 C CA . GLU B 1 123 ? 14.719 -15.961 -9.148 1 96.06 123 GLU B CA 1
ATOM 1794 C C . GLU B 1 123 ? 14.164 -16.688 -7.93 1 96.06 123 GLU B C 1
ATOM 1796 O O . GLU B 1 123 ? 14.305 -17.906 -7.809 1 96.06 123 GLU B O 1
ATOM 1801 N N . LEU B 1 124 ? 13.547 -15.977 -7.043 1 95.25 124 LEU B N 1
ATOM 1802 C CA . LEU B 1 124 ? 13.016 -16.547 -5.809 1 95.25 124 LEU B CA 1
ATOM 1803 C C .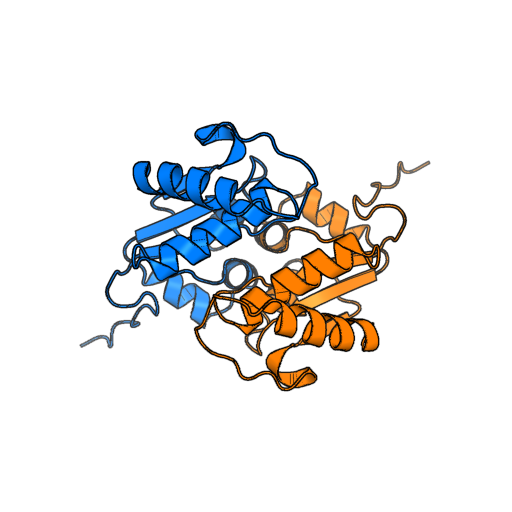 LEU B 1 124 ? 11.641 -17.156 -6.043 1 95.25 124 LEU B C 1
ATOM 1805 O O . LEU B 1 124 ? 11.133 -17.891 -5.191 1 95.25 124 LEU B O 1
ATOM 1809 N N . LEU B 1 125 ? 10.992 -16.844 -7.148 1 92.88 125 LEU B N 1
ATOM 1810 C CA . LEU B 1 125 ? 9.633 -17.297 -7.422 1 92.88 125 LEU B CA 1
ATOM 1811 C C . LEU B 1 125 ? 9.641 -18.594 -8.227 1 92.88 125 LEU B C 1
ATOM 1813 O O . LEU B 1 125 ? 8.727 -19.406 -8.117 1 92.88 125 LEU B O 1
#

Radius of gyration: 16.86 Å; Cα contacts (8 Å, |Δi|>4): 591; chains: 2; bounding box: 44×49×50 Å

Solvent-accessible surface area (backbone atoms only — not comparable to full-atom values): 12644 Å² total; per-residue (Å²): 132,82,82,67,78,76,29,76,26,55,95,68,24,18,33,29,26,31,23,48,26,62,21,33,33,12,40,45,22,34,54,34,38,52,51,38,29,74,71,60,73,23,29,46,44,36,40,19,22,41,29,25,62,35,64,73,50,46,50,24,58,69,42,27,76,37,31,37,30,27,17,15,46,92,82,33,26,26,56,34,14,35,53,71,66,70,48,80,74,71,40,79,44,44,42,26,73,78,65,67,40,83,76,46,79,50,69,77,76,53,68,67,56,48,53,55,51,37,54,54,53,58,72,74,104,134,81,82,68,77,76,29,77,26,56,94,67,23,18,31,31,27,30,23,49,26,63,22,34,33,12,40,45,22,37,54,35,38,52,52,37,28,75,71,60,73,24,29,47,45,37,41,20,22,40,29,27,62,35,64,73,51,46,51,25,60,68,42,26,78,35,31,38,31,28,16,15,46,92,83,32,26,27,56,36,15,35,52,71,65,68,48,78,72,72,38,80,45,44,43,27,73,76,66,66,42,82,77,46,78,52,72,75,78,54,69,68,55,48,52,55,50,36,54,54,52,57,72,73,104

Organism: NCBI:txid1090322

Sequence (250 aa):
MSEGVKCSCGSDHVGIFPCAGASNVGQLSNAVAVELHKQGTGTMMCTVGIGGKKTGLLKSAEGCERIIVIDGCPVNCAKATMEEAGIEIDRHILLSEQLDIKKNKDLDLDPQQVQDVLAKVSELLMSEGVKCSCGSDHVGIFPCAGASNVGQLSNAVAVELHKQGTGTMMCTVGIGGKKTGLLKSAEGCERIIVIDGCPVNCAKATMEEAGIEIDRHILLSEQLDIKKNKDLDLDPQQVQDVLAKVSELL

pLDDT: mean 92.09, std 16.43, range [24.31, 98.94]

Nearest PDB structures (foldseek):
  5t3u-assembly1_A  TM=4.025E-01  e=4.907E-01  Streptococcus pneumoniae TIGR4
  8rps-assembly2_B  TM=6.088E-01  e=6.262E+00  Homo sapiens
  2yk4-assembly1_A  TM=2.917E-01  e=9.010E+00  Neisseria meningitidis serogroup B
  5t3u-assembly1_A  TM=4.025E-01  e=4.902E-01  Streptococcus pneumoniae TIGR4
  8rps-assembly2_B  TM=6.091E-01  e=6.258E+00  Homo sapiens

Foldseek 3Di:
DPPPLPQPWPPLLEEEEACCDQWQLSVLSVLLLVVCCVVVVTHYDYLVCLLVVPPNRLSNLQRRPAYEYEYRAPVSRSVVSCVVSVRDHPHYHHCCPPVVDDIDRDNDDDPVVSVVSSVVVVVVD/DPPQLPQPWPPLLEEEEACCDQWQLSVLSVLLLVVCCVVVVTHYDYLVCLLVVPPNRLSNLQRRPAYEYEYRAPVSRSVVSCVVSVRDHPHYHHCCPPVVDDIDRDNDDDPVVSVVSSVVVVVVD

InterPro domains:
  IPR014958 DGC [PF08859] (16-121)
  IPR014958 DGC [PIRSF037181] (3-123)